Protein AF-A0A7V3ZW80-F1 (afdb_monomer_lite)

Sequence (220 aa):
MVKNFPIPLNKISIVIYSFDEGKTIFAHNENKPLIPASNMKLIISAYLIENWSKSFLKGYPKNKVLTEMNSKSNNKLANNLFCFIGQSQKKSSSEVLLAFLKDKGIPTKGIRIFDGAGLSKKNKLTTLAITKLLIYLYNSPYQKEFLRSLAVAGKRGTLKKRLINYKKKIYAKTGYLKNVRAFSGYYFKNDKKYCFSIIINYPVRKEHYWRFLNQLFSYL

Organism: NCBI:txid2052148

pLDDT: mean 95.66, std 7.53, range [43.47, 98.94]

Secondary structure (DSSP, 8-state):
--TT----GGGEEEEEEETTTTEEEEEESTT--B--GGGGHHHHHHHHHHTGGGSTTTTS-HHHHHHHHHTS--HHHHHHHHHHHHHHHTS-HHHHHHHHHHHTT---TT-B---SSS--TT-BB-HHHHHHHHHHHHHSTTHHHHHHHSEETTTBGGGTTS-GGGTTTEEEEEEEETTEEEEEEEEEETTEEEEEEEEE-S---HHHHHHHHHHHHHT-

Foldseek 3Di:
DDDPPPADLLQKWKWKAWPVVRGTPDTGQQVPWAQAFQLLLLLLLLVCLVCVCVAPNNPPPSLVLLLCCAQQLDQVSQQVSLCRCCVVVVHHSQVSSLVVLVVLVQDCVNADCDGRSSADRRGIDGFSSSQSSQVSCCPDPNNVSNLSSFHFACCTGPRVPAPVVQGRFWGWGWGDDAQKTKIWGWGHDPPIIMTMIMIGNGDDDPVSVRVVVNVVVVVD

Structure (mmCIF, N/CA/C/O backbone):
data_AF-A0A7V3ZW80-F1
#
_entry.id   AF-A0A7V3ZW80-F1
#
loop_
_atom_site.group_PDB
_atom_site.id
_atom_site.type_symbol
_atom_site.label_atom_id
_atom_site.label_alt_id
_atom_site.label_comp_id
_atom_site.label_asym_id
_atom_site.label_entity_id
_atom_site.label_seq_id
_atom_site.pdbx_PDB_ins_code
_atom_site.Cartn_x
_atom_site.Cartn_y
_atom_site.Cartn_z
_atom_site.occupancy
_atom_site.B_iso_or_equiv
_atom_site.auth_seq_id
_atom_site.auth_comp_id
_atom_site.auth_asym_id
_atom_site.auth_atom_id
_atom_site.pdbx_PDB_model_num
ATOM 1 N N . MET A 1 1 ? 10.328 -11.649 -18.256 1.00 49.97 1 MET A N 1
ATOM 2 C CA . MET A 1 1 ? 10.916 -11.621 -16.893 1.00 49.97 1 MET A CA 1
ATOM 3 C C . MET A 1 1 ? 12.277 -10.939 -16.969 1.00 49.97 1 MET A C 1
ATOM 5 O O . MET A 1 1 ? 12.978 -11.164 -17.946 1.00 49.97 1 MET A O 1
ATOM 9 N N . VAL A 1 2 ? 12.625 -10.062 -16.022 1.00 45.81 2 VAL A N 1
ATOM 10 C CA . VAL A 1 2 ? 13.885 -9.290 -16.052 1.00 45.81 2 VAL A CA 1
ATOM 11 C C . VAL A 1 2 ? 15.082 -10.244 -16.109 1.00 45.81 2 VAL A C 1
ATOM 13 O O . VAL A 1 2 ? 15.394 -10.887 -15.107 1.00 45.81 2 VAL A O 1
ATOM 16 N N . LYS A 1 3 ? 15.745 -10.352 -17.271 1.00 43.47 3 LYS A N 1
ATOM 17 C CA . LYS A 1 3 ? 17.033 -11.050 -17.386 1.00 43.47 3 LYS A CA 1
ATOM 18 C C . LYS A 1 3 ? 17.995 -10.398 -16.380 1.00 43.47 3 LYS A C 1
ATOM 20 O O . LYS A 1 3 ? 18.141 -9.177 -16.379 1.00 43.47 3 LYS A O 1
ATOM 25 N N . ASN A 1 4 ? 18.600 -11.200 -15.504 1.00 54.62 4 ASN A N 1
ATOM 26 C CA . ASN A 1 4 ? 19.585 -10.781 -14.496 1.00 54.62 4 ASN A CA 1
ATOM 27 C C . ASN A 1 4 ? 19.061 -9.897 -13.349 1.00 54.62 4 ASN A C 1
ATOM 29 O O . ASN A 1 4 ? 19.766 -8.988 -12.913 1.00 54.62 4 ASN A O 1
ATOM 33 N N . PHE A 1 5 ? 17.860 -10.144 -12.811 1.00 66.56 5 PHE A N 1
ATOM 34 C CA . PHE A 1 5 ? 17.498 -9.590 -11.498 1.00 66.56 5 PHE A CA 1
ATOM 35 C C . PHE A 1 5 ? 17.936 -10.566 -10.392 1.00 66.56 5 PHE A C 1
ATOM 37 O O . PHE A 1 5 ? 17.260 -11.574 -10.193 1.00 66.56 5 PHE A O 1
ATOM 44 N N . PRO A 1 6 ? 19.059 -10.322 -9.681 1.00 72.62 6 PRO A N 1
ATOM 45 C CA . PRO A 1 6 ? 19.686 -11.301 -8.792 1.00 72.62 6 PRO A CA 1
ATOM 46 C C . PRO A 1 6 ? 18.983 -11.313 -7.430 1.00 72.62 6 PRO A C 1
ATOM 48 O O . PRO A 1 6 ? 19.572 -11.006 -6.396 1.00 72.62 6 PRO A O 1
ATOM 51 N N . ILE A 1 7 ? 17.680 -11.578 -7.432 1.00 81.75 7 ILE A N 1
ATOM 52 C CA . ILE A 1 7 ? 16.887 -11.710 -6.216 1.00 81.75 7 ILE A CA 1
ATOM 53 C C . ILE A 1 7 ? 16.413 -13.150 -6.131 1.00 81.75 7 ILE A C 1
ATOM 55 O O . ILE A 1 7 ? 15.707 -13.597 -7.036 1.00 81.75 7 ILE A O 1
ATOM 59 N N . PRO A 1 8 ? 16.734 -13.867 -5.041 1.00 88.00 8 PRO A N 1
ATOM 60 C CA . PRO A 1 8 ? 16.186 -15.194 -4.828 1.00 88.00 8 PRO A CA 1
ATOM 61 C C . PRO A 1 8 ? 14.659 -15.147 -4.898 1.00 88.00 8 PRO A C 1
ATOM 63 O O . PRO A 1 8 ? 14.029 -14.316 -4.235 1.00 88.00 8 PRO A O 1
ATOM 66 N N . LEU A 1 9 ? 14.053 -16.044 -5.680 1.00 86.62 9 LEU A N 1
ATOM 67 C CA . LEU A 1 9 ? 12.607 -16.038 -5.931 1.00 86.62 9 LEU A CA 1
ATOM 68 C C . LEU A 1 9 ? 11.789 -16.082 -4.637 1.00 86.62 9 LEU A C 1
ATOM 70 O O . LEU A 1 9 ? 10.721 -15.484 -4.561 1.00 86.62 9 LEU A O 1
ATOM 74 N N . ASN A 1 10 ? 12.308 -16.718 -3.587 1.00 89.94 10 ASN A N 1
ATOM 75 C CA . ASN A 1 10 ? 11.666 -16.796 -2.279 1.00 89.94 10 ASN A CA 1
ATOM 76 C C . ASN A 1 10 ? 11.748 -15.489 -1.455 1.00 89.94 10 ASN A C 1
ATOM 78 O O . ASN A 1 10 ? 11.140 -15.417 -0.386 1.00 89.94 10 ASN A O 1
ATOM 82 N N . LYS A 1 11 ? 12.487 -14.466 -1.890 1.00 95.38 11 LYS A N 1
ATOM 83 C CA . LYS A 1 11 ? 12.587 -13.158 -1.214 1.00 95.38 11 LYS A CA 1
ATOM 84 C C . LYS A 1 11 ? 11.731 -12.078 -1.864 1.00 95.38 11 LYS A C 1
ATOM 86 O O . LYS A 1 11 ? 11.697 -10.963 -1.346 1.00 95.38 11 LYS A O 1
ATOM 91 N N . ILE A 1 12 ? 11.049 -12.396 -2.959 1.00 95.75 12 ILE A N 1
ATOM 92 C CA . ILE A 1 12 ? 10.171 -11.487 -3.686 1.00 95.75 12 ILE A CA 1
ATOM 93 C C . ILE A 1 12 ? 8.737 -12.015 -3.673 1.00 95.75 12 ILE A C 1
ATOM 95 O O . ILE A 1 12 ? 8.499 -13.219 -3.764 1.00 95.75 12 ILE A O 1
ATOM 99 N N . SER A 1 13 ? 7.792 -11.096 -3.529 1.00 98.06 13 SER A N 1
ATOM 100 C CA . SER A 1 13 ? 6.360 -11.330 -3.656 1.00 98.06 13 SER A CA 1
ATOM 101 C C . SER A 1 13 ? 5.769 -10.245 -4.546 1.00 98.06 13 SER A C 1
ATOM 103 O O . SER A 1 13 ? 6.127 -9.070 -4.404 1.00 98.06 13 SER A O 1
ATOM 105 N N . ILE A 1 14 ? 4.920 -10.639 -5.492 1.00 98.25 14 ILE A N 1
ATOM 106 C CA . ILE A 1 14 ? 4.324 -9.758 -6.498 1.00 98.25 14 ILE A CA 1
ATOM 107 C C . ILE A 1 14 ? 2.884 -10.194 -6.732 1.00 98.25 14 ILE A C 1
ATOM 109 O O . ILE A 1 14 ? 2.621 -11.377 -6.923 1.00 98.25 14 ILE A O 1
ATOM 113 N N . VAL A 1 15 ? 1.977 -9.229 -6.799 1.00 98.81 15 VAL A N 1
ATOM 114 C CA . VAL A 1 15 ? 0.630 -9.410 -7.342 1.00 98.81 15 VAL A CA 1
ATOM 115 C C . VAL A 1 15 ? 0.323 -8.253 -8.279 1.00 98.81 15 VAL A C 1
ATOM 117 O O . VAL A 1 15 ? 0.612 -7.101 -7.946 1.00 98.81 15 VAL A O 1
ATOM 120 N N . ILE A 1 16 ? -0.282 -8.559 -9.425 1.00 98.75 16 ILE A N 1
ATOM 121 C CA . ILE A 1 16 ? -0.833 -7.589 -10.372 1.00 98.75 16 ILE A CA 1
ATOM 122 C C . ILE A 1 16 ? -2.255 -8.023 -10.717 1.00 98.75 16 ILE A C 1
ATOM 124 O O . ILE A 1 16 ? -2.486 -9.148 -11.162 1.00 98.75 16 ILE A O 1
ATOM 128 N N . TYR A 1 17 ? -3.201 -7.117 -10.512 1.00 98.81 17 TYR A N 1
ATOM 129 C CA . TYR A 1 17 ? -4.613 -7.303 -10.807 1.00 98.81 17 TYR A CA 1
ATOM 130 C C . TYR A 1 17 ? -5.040 -6.329 -11.902 1.00 98.81 17 TYR A C 1
ATOM 132 O O . TYR A 1 17 ? -4.697 -5.146 -11.842 1.00 98.81 17 TYR A O 1
ATOM 140 N N . SER A 1 18 ? -5.775 -6.838 -12.889 1.00 98.56 18 SER A N 1
ATOM 141 C CA . SER A 1 18 ? -6.391 -6.056 -13.960 1.00 98.56 18 SER A CA 1
ATOM 142 C C . SER A 1 18 ? -7.844 -5.790 -13.588 1.00 98.56 18 SER A C 1
ATOM 144 O O . SER A 1 18 ? -8.612 -6.735 -13.401 1.00 98.56 18 SER A O 1
ATOM 146 N N . PHE A 1 19 ? -8.222 -4.516 -13.456 1.00 98.19 19 PH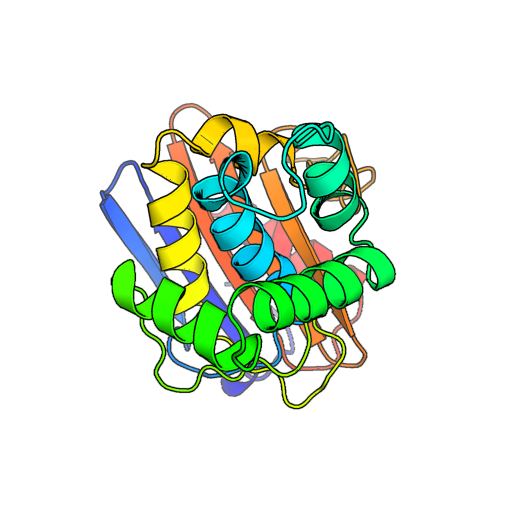E A N 1
ATOM 147 C CA . PHE A 1 19 ? -9.624 -4.158 -13.225 1.00 98.19 19 PHE A CA 1
ATOM 148 C C . PHE A 1 19 ? -10.476 -4.430 -14.461 1.00 98.19 19 PHE A C 1
ATOM 150 O O . PHE A 1 19 ? -11.641 -4.775 -14.314 1.00 98.19 19 PHE A O 1
ATOM 157 N N . ASP A 1 20 ? -9.894 -4.316 -15.654 1.00 97.12 20 ASP A N 1
ATOM 158 C CA . ASP A 1 20 ? -10.600 -4.544 -16.914 1.00 97.12 20 ASP A CA 1
ATOM 159 C C . ASP A 1 20 ? -10.924 -6.032 -17.121 1.00 97.12 20 ASP A C 1
ATOM 161 O O . ASP A 1 20 ? -12.001 -6.370 -17.595 1.00 97.12 20 ASP A O 1
ATOM 165 N N . GLU A 1 21 ? -10.026 -6.934 -16.710 1.00 97.06 21 GLU A N 1
ATOM 166 C CA . GLU A 1 21 ? -10.263 -8.387 -16.781 1.00 97.06 21 GLU A CA 1
ATOM 167 C C . GLU A 1 21 ? -10.928 -8.959 -15.519 1.00 97.06 21 GLU A C 1
ATOM 169 O O . GLU A 1 21 ? -11.216 -10.153 -15.453 1.00 97.06 21 GLU A O 1
ATOM 174 N N . GLY A 1 22 ? -11.097 -8.149 -14.470 1.00 97.88 22 GLY A N 1
ATOM 175 C CA . GLY A 1 22 ? -11.665 -8.584 -13.196 1.00 97.88 22 GLY A CA 1
ATOM 176 C C . GLY A 1 22 ? -10.831 -9.623 -12.429 1.00 97.88 22 GLY A C 1
ATOM 177 O O . GLY A 1 22 ? -11.311 -10.164 -11.429 1.00 97.88 22 GLY A O 1
ATOM 178 N N . LYS A 1 23 ? -9.581 -9.897 -12.835 1.00 98.12 23 LYS A N 1
ATOM 179 C CA . LYS A 1 23 ? -8.752 -10.988 -12.291 1.00 98.12 23 LYS A CA 1
ATOM 180 C C . LYS A 1 23 ? -7.293 -10.606 -12.040 1.00 98.12 23 LYS A C 1
ATOM 182 O O . LYS A 1 23 ? -6.749 -9.639 -12.577 1.00 98.12 23 LYS A O 1
ATOM 187 N N . THR A 1 24 ? -6.637 -11.417 -11.213 1.00 98.50 24 THR A N 1
ATOM 188 C CA . THR A 1 24 ? -5.181 -11.383 -11.036 1.00 98.50 24 THR A CA 1
ATOM 189 C C . THR A 1 24 ? -4.516 -11.929 -12.296 1.00 98.50 24 THR A C 1
ATOM 191 O O . THR A 1 24 ? -4.726 -13.086 -12.643 1.00 98.50 24 THR A O 1
ATOM 194 N N . ILE A 1 25 ? -3.707 -11.106 -12.960 1.00 98.00 25 ILE A N 1
ATOM 195 C CA . ILE A 1 25 ? -3.004 -11.466 -14.204 1.00 98.00 25 ILE A CA 1
ATOM 196 C C . ILE A 1 25 ? -1.567 -11.931 -13.950 1.00 98.00 25 ILE A C 1
ATOM 198 O O . ILE A 1 25 ? -0.940 -12.539 -14.810 1.00 98.00 25 ILE A O 1
ATOM 202 N N . PHE A 1 26 ? -1.035 -11.651 -12.758 1.00 98.00 26 PHE A N 1
ATOM 203 C CA . PHE A 1 26 ? 0.255 -12.163 -12.317 1.00 98.00 26 PHE A CA 1
ATOM 204 C C . PHE A 1 26 ? 0.292 -12.275 -10.794 1.00 98.00 26 PHE A C 1
ATOM 206 O O . PHE A 1 26 ? -0.058 -11.324 -10.088 1.00 98.00 26 PHE A O 1
ATOM 213 N N . ALA A 1 27 ? 0.763 -13.410 -10.288 1.00 97.88 27 ALA A N 1
ATOM 214 C CA . ALA A 1 27 ? 1.004 -13.635 -8.871 1.00 97.88 27 ALA A CA 1
ATOM 215 C C . ALA A 1 27 ? 2.280 -14.454 -8.679 1.00 97.88 27 ALA A C 1
ATOM 217 O O . ALA A 1 27 ? 2.562 -15.383 -9.431 1.00 97.88 27 ALA A O 1
ATOM 218 N N . HIS A 1 28 ? 3.055 -14.091 -7.664 1.00 97.44 28 HIS A N 1
ATOM 219 C CA . HIS A 1 28 ? 4.223 -14.838 -7.223 1.00 97.44 28 HIS A CA 1
ATOM 220 C C . HIS A 1 28 ? 4.380 -14.662 -5.718 1.00 97.44 28 HIS A C 1
ATOM 222 O O . HIS A 1 28 ? 4.545 -13.531 -5.248 1.00 97.44 28 HIS A O 1
ATOM 228 N N . ASN A 1 29 ? 4.370 -15.762 -4.959 1.00 98.06 29 ASN A N 1
ATOM 229 C CA . ASN A 1 29 ? 4.453 -15.754 -3.494 1.00 98.06 29 ASN A CA 1
ATOM 230 C C . ASN A 1 29 ? 3.431 -14.808 -2.836 1.00 98.06 29 ASN A C 1
ATOM 232 O O . ASN A 1 29 ? 3.750 -14.127 -1.857 1.00 98.06 29 ASN A O 1
ATOM 236 N N . GLU A 1 30 ? 2.219 -14.702 -3.371 1.00 98.31 30 GLU A N 1
ATOM 237 C CA . GLU A 1 30 ? 1.226 -13.700 -2.974 1.00 98.31 30 GLU A CA 1
ATOM 238 C C . GLU A 1 30 ? 0.775 -13.834 -1.519 1.00 98.31 30 GLU A C 1
ATOM 240 O O . GLU A 1 30 ? 0.494 -12.833 -0.862 1.00 98.31 30 GLU A O 1
ATOM 245 N N . ASN A 1 31 ? 0.796 -15.061 -0.995 1.00 98.25 31 ASN A N 1
ATOM 246 C CA . ASN A 1 31 ? 0.473 -15.400 0.390 1.00 98.25 31 ASN A CA 1
ATOM 247 C C . ASN A 1 31 ? 1.670 -15.304 1.350 1.00 98.25 31 ASN A C 1
ATOM 249 O O . ASN A 1 31 ? 1.515 -15.503 2.555 1.00 98.25 31 ASN A O 1
ATOM 253 N N . LYS A 1 32 ? 2.877 -15.010 0.851 1.00 98.25 32 LYS A N 1
ATOM 254 C CA . LYS A 1 32 ? 4.093 -15.018 1.668 1.00 98.25 32 LYS A CA 1
ATOM 255 C C . LYS A 1 32 ? 4.168 -13.783 2.571 1.00 98.25 32 LYS A C 1
ATOM 257 O O . LYS A 1 32 ? 4.245 -12.666 2.055 1.00 98.25 32 LYS A O 1
ATOM 262 N N . PRO A 1 33 ? 4.2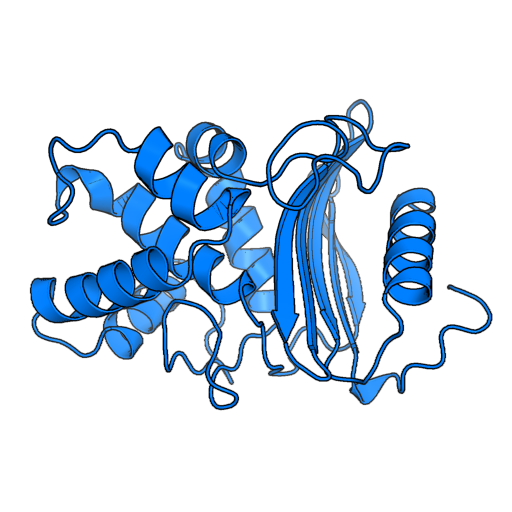50 -13.944 3.905 1.00 98.38 33 PRO A N 1
ATOM 263 C CA . PRO A 1 33 ? 4.387 -12.803 4.799 1.00 98.38 33 PRO A CA 1
ATOM 264 C C . PRO A 1 33 ? 5.799 -12.211 4.737 1.00 98.38 33 PRO A C 1
ATOM 266 O O . PRO A 1 33 ? 6.783 -12.849 5.121 1.00 98.38 33 PRO A O 1
ATOM 269 N N . LEU A 1 34 ? 5.909 -10.963 4.287 1.00 98.50 34 LEU A N 1
ATOM 270 C CA . LEU A 1 34 ? 7.171 -10.234 4.137 1.00 98.50 34 LEU A CA 1
ATOM 271 C C . LEU A 1 34 ? 7.135 -8.902 4.896 1.00 98.50 34 LEU A C 1
ATOM 273 O O . LEU A 1 34 ? 6.077 -8.439 5.317 1.00 98.50 34 LEU A O 1
ATOM 277 N N . ILE A 1 35 ? 8.303 -8.286 5.112 1.00 98.69 35 ILE A N 1
ATOM 278 C CA . ILE A 1 35 ? 8.374 -6.990 5.811 1.00 98.69 35 ILE A CA 1
ATOM 279 C C . ILE A 1 35 ? 7.932 -5.911 4.811 1.00 98.69 35 ILE A C 1
ATOM 281 O O . ILE A 1 35 ? 8.606 -5.721 3.805 1.00 98.69 35 ILE A O 1
ATOM 285 N N . PRO A 1 36 ? 6.839 -5.173 5.059 1.00 98.38 36 PRO A N 1
ATOM 286 C CA . PRO A 1 36 ? 6.241 -4.295 4.047 1.00 98.38 36 PRO A CA 1
ATOM 287 C C . PRO A 1 36 ? 6.912 -2.920 3.934 1.00 98.38 36 PRO A C 1
ATOM 289 O O . PRO A 1 36 ? 6.578 -2.128 3.046 1.00 98.38 36 PRO A O 1
ATOM 292 N N . ALA A 1 37 ? 7.796 -2.574 4.877 1.00 98.50 37 ALA A N 1
ATOM 293 C CA . ALA A 1 37 ? 8.238 -1.200 5.090 1.00 98.50 37 ALA A CA 1
ATOM 294 C C . ALA A 1 37 ? 7.023 -0.238 5.127 1.00 98.50 37 ALA A C 1
ATOM 296 O O . ALA A 1 37 ? 5.934 -0.590 5.584 1.00 98.50 37 ALA A O 1
ATOM 297 N N . SER A 1 38 ? 7.152 0.970 4.572 1.00 98.69 38 SER A N 1
ATOM 298 C CA . SER A 1 38 ? 6.071 1.966 4.554 1.00 98.69 38 SER A CA 1
ATOM 299 C C . SER A 1 38 ? 4.811 1.607 3.751 1.00 98.69 38 SER A C 1
ATOM 301 O O . SER A 1 38 ? 3.917 2.448 3.685 1.00 98.69 38 SER A O 1
ATOM 303 N N . ASN A 1 39 ? 4.691 0.406 3.169 1.00 98.75 39 ASN A N 1
ATOM 304 C CA . ASN A 1 39 ? 3.397 -0.068 2.654 1.00 98.75 39 ASN A CA 1
ATOM 305 C C . ASN A 1 39 ? 2.404 -0.367 3.792 1.00 98.75 39 ASN A C 1
ATOM 307 O O . ASN A 1 39 ? 1.205 -0.383 3.545 1.00 98.75 39 ASN A O 1
ATOM 311 N N . MET A 1 40 ? 2.872 -0.461 5.044 1.00 98.44 40 MET A N 1
ATOM 312 C CA . MET A 1 40 ? 2.008 -0.511 6.231 1.00 98.44 40 MET A CA 1
ATOM 313 C C . MET A 1 40 ? 1.024 0.670 6.319 1.00 98.44 40 MET A C 1
ATOM 315 O O . MET A 1 40 ? -0.135 0.502 6.689 1.00 98.44 40 MET A O 1
ATOM 319 N N . LYS A 1 41 ? 1.450 1.862 5.876 1.00 98.75 41 LYS A N 1
ATOM 320 C CA . LYS A 1 41 ? 0.629 3.085 5.885 1.00 98.75 41 LYS A CA 1
ATOM 321 C C . LYS A 1 41 ? -0.638 2.975 5.024 1.00 98.75 41 LYS A C 1
ATOM 323 O O . LYS A 1 41 ? -1.570 3.750 5.227 1.00 98.75 41 LYS A O 1
ATOM 328 N N . LEU A 1 42 ? -0.694 2.020 4.088 1.00 98.81 42 LEU A N 1
ATOM 329 C CA . LEU A 1 42 ? -1.886 1.769 3.275 1.00 98.81 42 LEU A CA 1
ATOM 330 C C . LEU A 1 42 ? -3.062 1.284 4.133 1.00 98.81 42 LEU A C 1
ATOM 332 O O . LEU A 1 42 ? -4.172 1.771 3.949 1.00 98.81 42 LEU A O 1
ATOM 336 N N . ILE A 1 43 ? -2.804 0.409 5.112 1.00 98.69 43 ILE A N 1
ATOM 337 C CA . ILE A 1 43 ? -3.830 -0.120 6.026 1.00 98.69 43 ILE A CA 1
ATOM 338 C C . ILE A 1 43 ? -4.361 0.994 6.932 1.00 98.69 43 ILE A C 1
ATOM 340 O O . ILE A 1 43 ? -5.569 1.167 7.052 1.00 98.69 43 ILE A O 1
ATOM 344 N N . ILE A 1 44 ? -3.459 1.805 7.496 1.00 98.19 44 ILE A N 1
ATOM 345 C CA . ILE A 1 44 ? -3.831 2.965 8.325 1.00 98.19 44 ILE A CA 1
ATOM 346 C C . ILE A 1 44 ? -4.695 3.934 7.522 1.00 98.19 44 ILE A C 1
ATOM 348 O O . ILE A 1 44 ? -5.721 4.397 8.004 1.00 98.19 44 ILE A O 1
ATOM 352 N N . SER A 1 45 ? -4.284 4.235 6.288 1.00 97.75 45 SER A N 1
ATOM 353 C CA . SER A 1 45 ? -5.026 5.144 5.415 1.00 97.75 45 SER A CA 1
ATOM 354 C C . SER A 1 45 ? -6.429 4.630 5.153 1.00 97.75 45 SER A C 1
ATOM 356 O O . SER A 1 45 ? -7.374 5.391 5.293 1.00 97.75 45 SER A O 1
ATOM 358 N N . ALA A 1 46 ? -6.566 3.351 4.806 1.00 98.31 46 ALA A N 1
ATOM 359 C CA . ALA A 1 46 ? -7.862 2.751 4.530 1.00 98.31 46 ALA A CA 1
ATOM 360 C C . ALA A 1 46 ? -8.804 2.858 5.732 1.00 98.31 46 ALA A C 1
ATOM 362 O O . ALA A 1 46 ? -9.907 3.382 5.599 1.00 98.31 46 ALA A O 1
ATOM 363 N N . TYR A 1 47 ? -8.320 2.455 6.911 1.00 98.31 47 TYR A N 1
ATOM 364 C CA . TYR A 1 47 ? -9.086 2.541 8.149 1.00 98.31 47 TYR A CA 1
ATOM 365 C C . TYR A 1 47 ? -9.522 3.980 8.452 1.00 98.31 47 TYR A C 1
ATOM 367 O O . TYR A 1 47 ? -10.693 4.232 8.734 1.00 98.31 47 TYR A O 1
ATOM 375 N N . LEU A 1 48 ? -8.589 4.938 8.377 1.00 97.50 48 LEU A N 1
ATOM 376 C CA . LEU A 1 48 ? -8.868 6.336 8.703 1.00 97.50 48 LEU A CA 1
ATOM 377 C C . LEU A 1 48 ? -9.823 6.989 7.712 1.00 97.50 48 LEU A C 1
ATOM 379 O O . LEU A 1 48 ? -10.669 7.764 8.138 1.00 97.50 48 LEU A O 1
ATOM 383 N N . ILE A 1 49 ? -9.687 6.723 6.412 1.00 96.31 49 ILE A N 1
ATOM 384 C CA . ILE A 1 49 ? -10.541 7.342 5.393 1.00 96.31 49 ILE A CA 1
ATOM 385 C C . ILE A 1 49 ? -12.009 6.975 5.626 1.00 96.31 49 ILE A C 1
ATOM 387 O O . ILE A 1 49 ? -12.869 7.860 5.615 1.00 96.31 49 ILE A O 1
ATOM 391 N N . GLU A 1 50 ? -12.266 5.694 5.885 1.00 95.75 50 GLU A N 1
ATOM 392 C CA . GLU A 1 50 ? -13.605 5.159 6.119 1.00 95.75 50 GLU A CA 1
ATOM 393 C C . GLU A 1 50 ? -14.201 5.637 7.445 1.00 95.75 50 GLU A C 1
ATOM 395 O O . GLU A 1 50 ? -15.375 5.993 7.520 1.00 95.75 50 GLU A O 1
ATOM 400 N N . ASN A 1 51 ? -13.370 5.740 8.482 1.00 95.44 51 ASN A N 1
ATOM 401 C CA . ASN A 1 51 ? -13.806 6.134 9.820 1.00 95.44 51 ASN A CA 1
ATOM 402 C C . ASN A 1 51 ? -13.606 7.625 10.109 1.00 95.44 51 ASN A C 1
ATOM 404 O O . ASN A 1 51 ? -13.747 8.049 11.253 1.00 95.44 51 ASN A O 1
ATOM 408 N N . TRP A 1 52 ? -13.279 8.443 9.104 1.00 94.88 52 TRP A N 1
ATOM 409 C CA . TRP A 1 52 ? -12.754 9.790 9.339 1.00 94.88 52 TRP A CA 1
ATOM 410 C C . TRP A 1 52 ? -13.681 10.669 10.177 1.00 94.88 52 TRP A C 1
ATOM 412 O O . TRP A 1 52 ? -13.235 11.302 11.131 1.00 94.88 52 TRP A O 1
ATOM 422 N N . SER A 1 53 ? -14.974 10.685 9.845 1.00 90.00 53 SER A N 1
ATOM 423 C CA . SER A 1 53 ? -15.991 11.499 10.527 1.00 90.00 53 SER A CA 1
ATOM 424 C C . SER A 1 53 ? -16.253 11.062 11.970 1.00 90.00 53 SER A C 1
ATOM 426 O O . SER A 1 53 ? -16.713 11.875 12.768 1.00 90.00 53 SER A O 1
ATOM 428 N N . LYS A 1 54 ? -15.940 9.804 12.297 1.00 87.25 54 LYS A N 1
ATOM 429 C CA . LYS A 1 54 ? -16.057 9.200 13.632 1.00 87.25 54 LYS A CA 1
ATOM 430 C C . LYS A 1 54 ? -14.715 9.149 14.375 1.00 87.25 54 LYS A C 1
ATOM 432 O O . LYS A 1 54 ? -14.664 8.727 15.524 1.00 87.25 54 LYS A O 1
ATOM 437 N N . SER A 1 55 ? -13.625 9.540 13.719 1.00 85.19 55 SER A N 1
ATOM 438 C CA . SER A 1 55 ? -12.276 9.472 14.275 1.00 85.19 55 SER A CA 1
ATOM 439 C C . SER A 1 55 ? -11.914 10.726 15.071 1.00 85.19 55 SER A C 1
ATOM 441 O O . SER A 1 55 ? -12.509 11.791 14.905 1.00 85.19 55 SER A O 1
ATOM 443 N N . PHE A 1 56 ? -10.829 10.627 15.840 1.00 89.12 56 PHE A N 1
ATOM 444 C CA . PHE A 1 56 ? -10.148 11.758 16.481 1.00 89.12 56 PHE A CA 1
ATOM 445 C C . PHE A 1 56 ? -9.645 12.832 15.487 1.00 89.12 56 PHE A C 1
ATOM 447 O O . PHE A 1 56 ? -9.168 13.880 15.907 1.00 89.12 56 PHE A O 1
ATOM 454 N N . LEU A 1 57 ? -9.737 12.590 14.171 1.00 91.44 57 LEU A N 1
ATOM 455 C CA . LEU A 1 57 ? -9.376 13.537 13.109 1.00 91.44 57 LEU A CA 1
ATOM 456 C C . LEU A 1 57 ? -10.580 14.309 12.550 1.00 91.44 57 LEU A C 1
ATOM 458 O O . LEU A 1 57 ? -10.439 15.024 11.550 1.00 91.44 57 LEU A O 1
ATOM 462 N N . LYS A 1 58 ? -11.769 14.183 13.152 1.00 90.69 58 LYS A N 1
ATOM 463 C CA . LYS A 1 58 ? -12.935 14.988 12.770 1.00 90.69 58 LYS A CA 1
ATOM 464 C C . LYS A 1 58 ? -12.562 16.480 12.793 1.00 90.69 58 LYS A C 1
ATOM 466 O O . LYS A 1 58 ? -11.964 16.961 13.745 1.00 90.69 58 LYS A O 1
ATOM 471 N N . GLY A 1 59 ? -12.872 17.194 11.709 1.00 91.38 59 GLY A N 1
ATOM 472 C CA . GLY A 1 59 ? -12.532 18.614 11.535 1.00 91.38 59 GLY A CA 1
ATOM 473 C C . GLY A 1 59 ? -11.140 18.899 10.947 1.00 91.38 59 GLY A C 1
ATOM 474 O O . GLY A 1 59 ? -10.917 19.991 10.432 1.00 91.38 59 GLY A O 1
ATOM 475 N N . TYR A 1 60 ? -10.218 17.930 10.919 1.00 93.69 60 TYR A N 1
ATOM 476 C CA . TYR A 1 60 ? -8.910 18.121 10.283 1.00 93.69 60 TYR A CA 1
ATOM 477 C C . TYR A 1 60 ? -8.991 18.017 8.750 1.00 93.69 60 TYR A C 1
ATOM 479 O O . TYR A 1 60 ? -9.793 17.240 8.216 1.00 93.69 60 TYR A O 1
ATOM 487 N N . PRO A 1 61 ? -8.109 18.720 8.006 1.00 94.81 61 PRO A N 1
ATOM 488 C CA . PRO A 1 61 ? -8.065 18.667 6.548 1.00 94.81 61 PRO A CA 1
ATOM 489 C C . PRO A 1 61 ? -7.582 17.294 6.065 1.00 94.81 61 PRO A C 1
ATOM 491 O O . PRO A 1 61 ? -6.386 17.056 5.865 1.00 94.81 61 PRO A O 1
ATOM 494 N N . LYS A 1 62 ? -8.538 16.394 5.838 1.00 94.56 62 LYS A N 1
ATOM 495 C CA . LYS A 1 62 ? -8.325 14.979 5.520 1.00 94.56 62 LYS A CA 1
ATOM 496 C C . LYS A 1 62 ? -7.258 14.723 4.460 1.00 94.56 62 LYS A C 1
ATOM 498 O O . LYS A 1 62 ? -6.269 14.029 4.702 1.00 94.56 62 LYS A O 1
ATOM 503 N N . ASN A 1 63 ? -7.398 15.375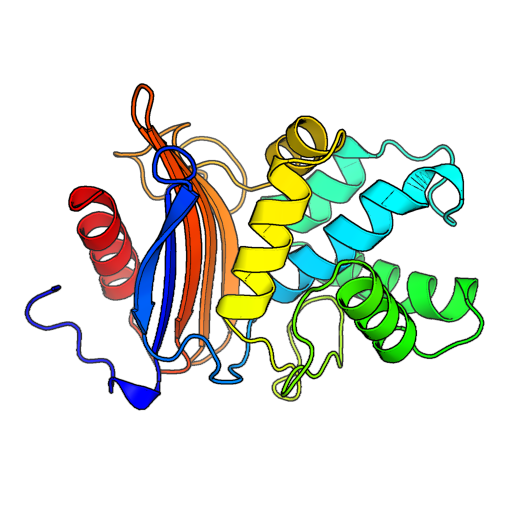 3.308 1.00 94.12 63 ASN A N 1
ATOM 504 C CA . ASN A 1 63 ? -6.457 15.234 2.199 1.00 94.12 63 ASN A CA 1
ATOM 505 C C . ASN A 1 63 ? -5.024 15.649 2.572 1.00 94.12 63 ASN A C 1
ATOM 507 O O . ASN A 1 63 ? -4.075 15.036 2.081 1.00 94.12 63 ASN A O 1
ATOM 511 N N . LYS A 1 64 ? -4.842 16.659 3.436 1.00 96.31 64 LYS A N 1
ATOM 512 C CA . LYS A 1 64 ? -3.518 17.134 3.870 1.00 96.31 64 LYS A CA 1
ATOM 513 C C . LYS A 1 64 ? -2.833 16.086 4.743 1.00 96.31 64 LYS A C 1
ATOM 515 O O . LYS A 1 64 ? -1.695 15.722 4.459 1.00 96.31 64 LYS A O 1
ATOM 520 N N . VAL A 1 65 ? -3.548 15.543 5.730 1.00 97.62 65 VAL A N 1
ATOM 521 C CA . VAL A 1 65 ? -3.035 14.503 6.640 1.00 97.62 65 VAL A CA 1
ATOM 522 C C . VAL A 1 65 ? -2.662 13.235 5.870 1.00 97.62 65 VAL A C 1
ATOM 524 O O . VAL A 1 65 ? -1.542 12.735 5.992 1.00 97.62 65 VAL A O 1
ATOM 527 N N . LEU A 1 66 ? -3.563 12.738 5.020 1.00 97.56 66 LEU A N 1
ATOM 528 C CA . LEU A 1 66 ? -3.320 11.515 4.253 1.00 97.56 66 LEU A CA 1
ATOM 529 C C . LEU A 1 66 ? -2.202 11.695 3.223 1.00 97.56 66 LEU A C 1
ATOM 531 O O . LEU A 1 66 ? -1.372 10.802 3.056 1.00 97.56 66 LEU A O 1
ATOM 535 N N . THR A 1 67 ? -2.138 12.848 2.548 1.00 97.88 67 THR A N 1
ATOM 536 C CA . THR A 1 67 ? -1.052 13.142 1.597 1.00 97.88 67 THR A CA 1
ATOM 537 C C . THR A 1 67 ? 0.294 13.230 2.308 1.00 97.88 67 THR A C 1
ATOM 539 O O . THR A 1 67 ? 1.281 12.685 1.811 1.00 97.88 67 THR A O 1
ATOM 542 N N . GLU A 1 68 ? 0.356 13.867 3.476 1.00 98.19 68 GLU A N 1
ATOM 543 C CA . GLU A 1 68 ? 1.576 13.922 4.282 1.00 98.19 68 GLU A CA 1
ATOM 544 C C . GLU A 1 68 ? 2.031 12.511 4.689 1.00 98.19 68 GLU A C 1
ATOM 546 O O . GLU A 1 68 ? 3.184 12.124 4.482 1.00 98.19 68 GLU A O 1
ATOM 551 N N . MET A 1 69 ? 1.107 11.667 5.151 1.00 98.25 69 MET A N 1
ATOM 552 C CA . MET A 1 69 ? 1.433 10.288 5.510 1.00 98.25 69 MET A CA 1
ATOM 553 C C . MET A 1 69 ? 1.887 9.455 4.300 1.00 98.25 69 MET A C 1
ATOM 555 O O . MET A 1 69 ? 2.917 8.779 4.364 1.00 98.25 69 MET A O 1
ATOM 559 N N . ASN A 1 70 ? 1.160 9.492 3.183 1.00 98.38 70 ASN A N 1
ATOM 560 C CA . ASN A 1 70 ? 1.387 8.573 2.065 1.00 98.38 70 ASN A CA 1
ATOM 561 C C . ASN A 1 70 ? 2.402 9.089 1.049 1.00 98.38 70 ASN A C 1
ATOM 563 O O . ASN A 1 70 ? 3.383 8.397 0.748 1.00 98.38 70 ASN A O 1
ATOM 567 N N . SER A 1 71 ? 2.190 10.300 0.536 1.00 97.88 71 SER A N 1
ATOM 568 C CA . SER A 1 71 ? 3.007 10.902 -0.520 1.00 97.88 71 SER A CA 1
ATOM 569 C C . SER A 1 71 ? 4.390 11.311 -0.014 1.00 97.88 71 SER A C 1
ATOM 571 O O . SER A 1 71 ? 5.384 11.074 -0.708 1.00 97.88 71 SER A O 1
ATOM 573 N N . LYS A 1 72 ? 4.487 11.871 1.202 1.00 97.69 72 LYS A N 1
ATOM 574 C CA . LYS A 1 72 ? 5.780 12.189 1.844 1.00 97.69 72 LYS A CA 1
ATOM 575 C C . LYS A 1 72 ? 6.355 11.025 2.644 1.00 97.69 72 LYS A C 1
ATOM 577 O O . LYS A 1 72 ? 7.549 11.014 2.921 1.00 97.69 72 LYS A O 1
ATOM 582 N N . SER A 1 73 ? 5.549 9.999 2.924 1.00 97.62 73 SER A N 1
ATOM 583 C CA . SER A 1 73 ? 5.951 8.833 3.716 1.00 97.62 73 SER A CA 1
ATOM 584 C C . SER A 1 73 ? 6.326 9.180 5.162 1.00 97.62 73 SER A C 1
ATOM 586 O O . SER A 1 73 ? 7.242 8.569 5.714 1.00 97.62 73 SER A O 1
ATOM 588 N N . ASN A 1 74 ? 5.617 10.130 5.778 1.00 98.56 74 ASN A N 1
ATOM 589 C CA . ASN A 1 74 ? 5.910 10.624 7.122 1.00 98.56 74 ASN A CA 1
ATOM 590 C C . ASN A 1 74 ? 5.729 9.524 8.192 1.00 98.56 74 ASN A C 1
ATOM 592 O O . ASN A 1 74 ? 4.628 9.012 8.405 1.00 98.56 74 ASN A O 1
ATOM 596 N N . ASN A 1 75 ? 6.829 9.120 8.838 1.00 98.44 75 ASN A N 1
ATOM 597 C CA . ASN A 1 75 ? 6.836 8.031 9.822 1.00 98.44 75 ASN A CA 1
ATOM 598 C C . ASN A 1 75 ? 6.254 8.450 11.173 1.00 98.44 75 ASN A C 1
ATOM 600 O O . ASN A 1 75 ? 5.483 7.685 11.747 1.00 98.44 75 ASN A O 1
ATOM 604 N N . LYS A 1 76 ? 6.594 9.653 11.657 1.00 98.50 76 LYS A N 1
ATOM 605 C CA . LYS A 1 76 ? 6.097 10.172 12.938 1.00 98.50 76 LYS A CA 1
ATOM 606 C C . LYS A 1 76 ? 4.576 10.276 12.905 1.00 98.50 76 LYS A C 1
ATOM 608 O O . LYS A 1 76 ? 3.909 9.748 13.785 1.00 98.50 76 LYS A O 1
ATOM 613 N N . LEU A 1 77 ? 4.036 10.853 11.830 1.00 98.38 77 LEU A N 1
ATOM 614 C CA . LEU A 1 77 ? 2.594 10.936 11.628 1.00 98.38 77 LEU A CA 1
ATOM 615 C C . LEU A 1 77 ? 1.945 9.545 11.605 1.00 98.38 77 LEU A C 1
ATOM 617 O O . LEU A 1 77 ? 0.976 9.322 12.318 1.00 98.38 77 LEU A O 1
ATOM 621 N N . ALA A 1 78 ? 2.494 8.593 10.846 1.00 98.56 78 ALA A N 1
ATOM 622 C CA . ALA A 1 78 ? 1.928 7.245 10.772 1.00 98.56 78 ALA A CA 1
ATOM 623 C C . ALA A 1 78 ? 1.937 6.496 12.113 1.00 98.56 78 ALA A C 1
ATOM 625 O O . ALA A 1 78 ? 0.965 5.814 12.422 1.00 98.56 78 ALA A O 1
ATOM 626 N N . ASN A 1 79 ? 3.002 6.616 12.912 1.00 98.50 79 ASN A N 1
ATOM 627 C CA . ASN A 1 79 ? 3.057 5.991 14.235 1.00 98.50 79 ASN A CA 1
ATOM 628 C C . ASN A 1 79 ? 2.095 6.656 15.222 1.00 98.50 79 ASN A C 1
ATOM 630 O O . ASN A 1 79 ? 1.398 5.947 15.938 1.00 98.50 79 ASN A O 1
ATOM 634 N N . ASN A 1 80 ? 1.989 7.987 15.211 1.00 98.19 80 ASN A N 1
ATOM 635 C CA . ASN A 1 80 ? 1.025 8.690 16.057 1.00 98.19 80 ASN A CA 1
ATOM 636 C C . ASN A 1 80 ? -0.411 8.285 15.703 1.00 98.19 80 ASN A C 1
ATOM 638 O O . ASN A 1 80 ? -1.176 7.902 16.580 1.00 98.19 80 ASN A O 1
ATOM 642 N N . LEU A 1 81 ? -0.754 8.296 14.410 1.00 98.25 81 LEU A N 1
ATOM 643 C CA . LEU A 1 81 ? -2.060 7.852 13.922 1.00 98.25 81 LEU A CA 1
ATOM 644 C C . LEU A 1 81 ? -2.346 6.400 14.309 1.00 98.25 81 LEU A C 1
ATOM 646 O O . LEU A 1 81 ? -3.448 6.095 14.747 1.00 98.25 81 LEU A O 1
ATOM 650 N N . PHE A 1 82 ? -1.352 5.519 14.195 1.00 98.56 82 PHE A N 1
ATOM 651 C CA . PHE A 1 82 ? -1.467 4.139 14.651 1.00 98.56 82 PHE A CA 1
ATOM 652 C C . PHE A 1 82 ? -1.786 4.064 16.146 1.00 98.56 82 PHE A C 1
ATOM 654 O O . PHE A 1 82 ? -2.758 3.408 16.500 1.00 98.56 82 PHE A O 1
ATOM 661 N N . CYS A 1 83 ? -1.055 4.761 17.019 1.00 97.88 83 CYS A N 1
ATOM 662 C CA . CYS A 1 83 ? -1.347 4.776 18.457 1.00 97.88 83 CYS A CA 1
ATOM 663 C C . CYS A 1 83 ? -2.757 5.306 18.758 1.00 97.88 83 CYS A C 1
ATOM 665 O O . CYS A 1 83 ? -3.501 4.672 19.505 1.00 97.88 83 CYS A O 1
ATOM 667 N N . PHE A 1 84 ? -3.155 6.413 18.128 1.00 97.44 84 PHE A N 1
ATOM 668 C CA . PHE A 1 84 ? -4.479 7.003 18.333 1.00 97.44 84 PHE A CA 1
ATOM 669 C C . PHE A 1 84 ? -5.624 6.089 17.879 1.00 97.44 84 PHE A C 1
ATOM 671 O O . PHE A 1 84 ? -6.668 6.068 18.526 1.00 97.44 84 PHE A O 1
ATOM 678 N N . ILE A 1 85 ? -5.436 5.291 16.819 1.00 97.69 85 ILE A N 1
ATOM 679 C CA . ILE A 1 85 ? -6.421 4.279 16.400 1.00 97.69 85 ILE A CA 1
ATOM 680 C C . ILE A 1 85 ? -6.719 3.317 17.556 1.00 97.69 85 ILE A C 1
ATOM 682 O O . ILE A 1 85 ? -7.883 3.151 17.912 1.00 97.69 85 ILE A O 1
ATOM 686 N N . GLY A 1 86 ? -5.688 2.742 18.180 1.00 97.06 86 GLY A N 1
ATOM 687 C CA . GLY A 1 86 ? -5.856 1.824 19.310 1.00 97.06 86 GLY A CA 1
ATOM 688 C C . GLY A 1 86 ? -6.484 2.499 20.528 1.00 97.06 86 GLY A C 1
ATOM 689 O O . GLY A 1 86 ? -7.484 2.015 21.058 1.00 97.06 86 GLY A O 1
ATOM 690 N N . GLN A 1 87 ? -5.968 3.673 20.909 1.00 96.44 87 GLN A N 1
ATOM 691 C CA . GLN A 1 87 ? -6.494 4.457 22.035 1.00 96.44 87 GLN A CA 1
ATOM 692 C C . GLN A 1 87 ? -7.985 4.776 21.869 1.00 96.44 87 GLN A C 1
ATOM 694 O O . GLN A 1 87 ? -8.766 4.544 22.788 1.00 96.44 87 GLN A O 1
ATOM 699 N N . SER A 1 88 ? -8.402 5.229 20.680 1.00 94.62 88 SER A N 1
ATOM 700 C CA . SER A 1 88 ? -9.804 5.575 20.401 1.00 94.62 88 SER A CA 1
ATOM 701 C C . SER A 1 88 ? -10.764 4.388 20.506 1.00 94.62 88 SER A C 1
ATOM 703 O O . SER A 1 88 ? -11.944 4.577 20.776 1.00 94.62 88 SER A O 1
ATOM 705 N N . GLN A 1 89 ? -10.263 3.169 20.296 1.00 95.81 89 GLN A N 1
ATOM 706 C CA . GLN A 1 89 ? -11.046 1.934 20.354 1.00 95.81 89 GLN A CA 1
ATOM 707 C C . GLN A 1 89 ? -10.838 1.158 21.659 1.00 95.81 89 GLN A C 1
ATOM 709 O O . GLN A 1 89 ? -11.400 0.074 21.805 1.00 95.81 89 GLN A O 1
ATOM 714 N N . LYS A 1 90 ? -10.021 1.679 22.588 1.00 96.00 90 LYS A N 1
ATOM 715 C CA . LYS A 1 90 ? -9.620 1.001 23.833 1.00 96.00 90 LYS A CA 1
ATOM 716 C C . LYS A 1 90 ? -9.105 -0.431 23.590 1.00 96.00 90 LYS A C 1
ATOM 718 O O . LYS A 1 90 ? -9.393 -1.344 24.356 1.00 96.00 90 LYS A O 1
ATOM 723 N N . LYS A 1 91 ? -8.361 -0.629 22.496 1.00 97.25 91 LYS A N 1
ATOM 724 C CA . LYS A 1 91 ? -7.765 -1.908 22.063 1.00 97.25 91 LYS A CA 1
ATOM 725 C C . LYS A 1 91 ? -6.353 -1.669 21.543 1.00 97.25 91 LYS A C 1
ATOM 727 O O . LYS A 1 91 ? -5.967 -0.525 21.290 1.00 97.25 91 LYS A O 1
ATOM 732 N N . SER A 1 92 ? -5.572 -2.723 21.316 1.00 98.06 92 SER A N 1
ATOM 733 C CA . SER A 1 92 ? -4.323 -2.530 20.581 1.00 98.06 92 SER A CA 1
ATOM 734 C C . SER A 1 92 ? -4.630 -2.097 19.144 1.00 98.06 92 SER A C 1
ATOM 736 O O . SER A 1 92 ? -5.559 -2.585 18.497 1.00 98.06 92 SER A O 1
ATOM 738 N N . SER A 1 93 ? -3.822 -1.195 18.594 1.00 98.31 93 SER A N 1
ATOM 739 C CA . SER A 1 93 ? -3.998 -0.736 17.212 1.00 98.31 93 SER A CA 1
ATOM 740 C C . SER A 1 93 ? -3.888 -1.879 16.196 1.00 98.31 93 SER A C 1
ATOM 742 O O . SER A 1 93 ? -4.509 -1.829 15.138 1.00 98.31 93 SER A O 1
ATOM 744 N N . SER A 1 94 ? -3.119 -2.924 16.522 1.00 98.44 94 SER A N 1
ATOM 745 C CA . SER A 1 94 ? -3.019 -4.142 15.713 1.00 98.44 94 SER A CA 1
ATOM 746 C C . SER A 1 94 ? -4.358 -4.872 15.629 1.00 98.44 94 SER A C 1
ATOM 748 O O . SER A 1 94 ? -4.808 -5.179 14.528 1.00 98.44 94 SER A O 1
ATOM 750 N N . GLU A 1 95 ? -5.027 -5.101 16.764 1.00 98.44 95 GLU A N 1
ATOM 751 C CA . GLU A 1 95 ? -6.335 -5.772 16.805 1.00 98.44 95 GLU A CA 1
ATOM 752 C C . GLU A 1 95 ? -7.390 -4.994 16.025 1.00 98.44 95 GLU A C 1
ATOM 754 O O . GLU A 1 95 ? -8.124 -5.588 15.238 1.00 98.44 95 GLU A O 1
ATOM 759 N N . VAL A 1 96 ? -7.426 -3.667 16.184 1.00 98.62 96 VAL A N 1
ATOM 760 C CA . VAL A 1 96 ? -8.364 -2.799 15.455 1.00 98.62 96 VAL A CA 1
ATOM 761 C C . VAL A 1 96 ? -8.161 -2.926 13.946 1.00 98.62 96 VAL A C 1
ATOM 763 O O . VAL A 1 96 ? -9.116 -3.144 13.202 1.00 98.62 96 VAL A O 1
ATOM 766 N N . LEU A 1 97 ? -6.914 -2.826 13.480 1.00 98.69 97 LEU A N 1
ATOM 767 C CA . LEU A 1 97 ? -6.610 -2.891 12.052 1.00 98.69 97 LEU A CA 1
ATOM 768 C C . LEU A 1 97 ? -6.803 -4.301 11.476 1.00 98.69 97 LEU A C 1
ATOM 770 O O . LEU A 1 97 ? -7.253 -4.428 10.341 1.00 98.69 97 LEU A O 1
ATOM 774 N N . LEU A 1 98 ? -6.507 -5.360 12.232 1.00 98.75 98 LEU A N 1
ATOM 775 C CA . LEU A 1 98 ? -6.767 -6.740 11.810 1.00 98.75 98 LEU A CA 1
ATOM 776 C C . LEU A 1 98 ? -8.267 -7.038 11.721 1.00 98.75 98 LEU A C 1
ATOM 778 O O . LEU A 1 98 ? -8.697 -7.670 10.756 1.00 98.75 98 LEU A O 1
ATOM 782 N N . ALA A 1 99 ? -9.058 -6.561 12.685 1.00 98.69 99 ALA A N 1
ATOM 783 C CA . ALA A 1 99 ? -10.513 -6.675 12.650 1.00 98.69 99 ALA A CA 1
ATOM 784 C C . ALA A 1 99 ? -11.095 -5.928 11.443 1.00 98.69 99 ALA A C 1
ATOM 786 O O . ALA A 1 99 ? -11.900 -6.498 10.715 1.00 98.69 99 ALA A O 1
ATOM 787 N N . PHE A 1 100 ? -10.612 -4.712 11.172 1.00 98.62 100 PHE A N 1
ATOM 788 C CA . PHE A 1 100 ? -10.981 -3.948 9.979 1.00 98.62 100 PHE A CA 1
ATOM 789 C C . PHE A 1 100 ? -10.680 -4.706 8.679 1.00 98.62 100 PHE A C 1
ATOM 791 O O . PHE A 1 100 ? -11.541 -4.811 7.814 1.00 98.62 100 PHE A O 1
ATOM 798 N N . LEU A 1 101 ? -9.479 -5.276 8.531 1.00 98.75 101 LEU A N 1
ATOM 799 C CA . LEU A 1 101 ? -9.148 -6.058 7.335 1.00 98.75 101 LEU A CA 1
ATOM 800 C C . LEU A 1 101 ? -10.076 -7.271 7.178 1.00 98.75 101 LEU A C 1
ATOM 802 O O . LEU A 1 101 ? -10.558 -7.525 6.076 1.00 98.75 101 LEU A O 1
ATOM 806 N N . LYS A 1 102 ? -10.356 -7.986 8.274 1.00 98.56 102 LYS A N 1
ATOM 807 C CA . LYS A 1 102 ? -11.258 -9.144 8.269 1.00 98.56 102 LYS A CA 1
ATOM 808 C C . LYS A 1 102 ? -12.686 -8.753 7.873 1.00 98.56 102 LYS A C 1
ATOM 810 O O . LYS A 1 102 ? -13.273 -9.442 7.046 1.00 98.56 102 LYS A O 1
ATOM 815 N N . ASP A 1 103 ? -13.202 -7.647 8.410 1.00 98.38 103 ASP A N 1
ATOM 816 C CA . ASP A 1 103 ? -14.518 -7.083 8.067 1.00 98.38 103 ASP A CA 1
ATOM 817 C C . ASP A 1 103 ? -14.643 -6.787 6.564 1.00 98.38 103 ASP A C 1
ATOM 819 O O . ASP A 1 103 ? -15.666 -7.069 5.950 1.00 98.38 103 ASP A O 1
ATOM 823 N N . LYS A 1 104 ? -13.562 -6.320 5.924 1.00 98.06 104 LYS A N 1
ATOM 824 C CA . LYS A 1 104 ? -13.530 -6.068 4.470 1.00 98.06 104 LYS A CA 1
ATOM 825 C C . LYS A 1 104 ? -13.234 -7.304 3.619 1.00 98.06 104 LYS A C 1
ATOM 827 O O . LYS A 1 104 ? -12.947 -7.171 2.430 1.00 98.06 104 LYS A O 1
ATOM 832 N N . GLY A 1 105 ? -13.249 -8.502 4.206 1.00 98.12 105 GLY A N 1
ATOM 833 C CA . GLY A 1 105 ? -12.930 -9.748 3.506 1.00 98.12 105 GLY A CA 1
ATOM 834 C C . GLY A 1 105 ? -11.471 -9.836 3.038 1.00 98.12 105 GLY A C 1
ATOM 835 O O . GLY A 1 105 ? -11.151 -10.595 2.122 1.00 98.12 105 GLY A O 1
ATOM 836 N N . ILE A 1 106 ? -10.567 -9.051 3.633 1.00 98.69 106 ILE A N 1
ATOM 837 C CA . ILE A 1 106 ? -9.144 -9.052 3.289 1.00 98.69 106 ILE A CA 1
ATOM 838 C C . ILE A 1 106 ? -8.442 -10.136 4.120 1.00 98.69 106 ILE A C 1
ATOM 840 O O . ILE A 1 106 ? -8.530 -10.113 5.351 1.00 98.69 106 ILE A O 1
ATOM 844 N N . PRO A 1 107 ? -7.704 -11.075 3.493 1.00 98.19 107 PRO A N 1
ATOM 845 C CA . PRO A 1 107 ? -7.036 -12.149 4.219 1.00 98.19 107 PRO A CA 1
ATOM 846 C C . PRO A 1 107 ? -6.027 -11.622 5.242 1.00 98.19 107 PRO A C 1
ATOM 848 O O . PRO A 1 107 ? -5.128 -10.855 4.900 1.00 98.19 107 PRO A O 1
ATOM 851 N N . THR A 1 108 ? -6.133 -12.085 6.487 1.00 98.50 108 THR A N 1
ATOM 852 C CA . THR A 1 108 ? -5.243 -11.680 7.590 1.00 98.50 108 THR A CA 1
ATOM 853 C C . THR A 1 108 ? -4.233 -12.753 7.995 1.00 98.50 108 THR A C 1
ATOM 855 O O . THR A 1 108 ? -3.357 -12.497 8.823 1.00 98.50 108 THR A O 1
ATOM 858 N N . LYS A 1 109 ? -4.290 -13.951 7.394 1.00 98.06 109 LYS A N 1
ATOM 859 C CA . LYS A 1 109 ? -3.351 -15.045 7.688 1.00 98.06 109 LYS A CA 1
ATOM 860 C C . LYS A 1 109 ? -1.905 -14.593 7.448 1.00 98.06 109 LYS A C 1
ATOM 862 O O . LYS A 1 109 ? -1.552 -14.130 6.367 1.00 98.06 109 LYS A O 1
ATOM 867 N N . GLY A 1 110 ? -1.065 -14.733 8.474 1.00 96.50 110 GLY A N 1
ATOM 868 C CA . GLY A 1 110 ? 0.349 -14.348 8.431 1.00 96.50 110 GLY A CA 1
ATOM 869 C C . GLY A 1 110 ? 0.622 -12.841 8.540 1.00 96.50 110 GLY A C 1
ATOM 870 O O . GLY A 1 110 ? 1.790 -12.448 8.579 1.00 96.50 110 GLY A O 1
ATOM 871 N N . ILE A 1 111 ? -0.411 -11.995 8.627 1.00 98.56 111 ILE A N 1
ATOM 872 C CA . ILE A 1 111 ? -0.250 -10.557 8.857 1.00 98.56 111 ILE A CA 1
ATOM 873 C C . ILE A 1 111 ? 0.131 -10.294 10.314 1.00 98.56 111 ILE A C 1
ATOM 875 O O . ILE A 1 111 ? -0.430 -10.868 11.243 1.00 98.56 111 ILE A O 1
ATOM 879 N N . ARG A 1 112 ? 1.086 -9.385 10.515 1.00 98.62 112 ARG A N 1
ATOM 880 C CA . ARG A 1 112 ? 1.477 -8.857 11.825 1.00 98.62 112 ARG A CA 1
ATOM 881 C C . ARG A 1 112 ? 1.651 -7.351 11.714 1.00 98.62 112 ARG A C 1
ATOM 883 O O . ARG A 1 112 ? 2.463 -6.892 10.908 1.00 98.62 112 ARG A O 1
ATOM 890 N N . ILE A 1 113 ? 0.930 -6.597 12.536 1.00 98.62 113 ILE A N 1
ATOM 891 C CA . ILE A 1 113 ? 1.009 -5.136 12.581 1.00 98.62 113 ILE A CA 1
ATOM 892 C C . ILE A 1 113 ? 1.596 -4.741 13.936 1.00 98.62 113 ILE A C 1
ATOM 894 O O . ILE A 1 113 ? 0.972 -4.909 14.973 1.00 98.62 113 ILE A O 1
ATOM 898 N N . PHE A 1 114 ? 2.839 -4.276 13.929 1.00 98.19 114 PHE A N 1
ATOM 899 C CA . PHE A 1 114 ? 3.594 -3.912 15.127 1.00 98.19 114 PHE A CA 1
ATOM 900 C C . PHE A 1 114 ? 3.755 -2.396 15.269 1.00 98.19 114 PHE A C 1
ATOM 902 O O . PHE A 1 114 ? 3.782 -1.882 16.379 1.00 98.19 114 PHE A O 1
ATOM 909 N N . ASP A 1 115 ? 3.855 -1.676 14.150 1.00 98.56 115 ASP A N 1
ATOM 910 C CA . ASP A 1 115 ? 3.820 -0.215 14.116 1.00 98.56 115 ASP A CA 1
ATOM 911 C C . ASP A 1 115 ? 3.121 0.283 12.849 1.00 98.56 115 ASP A C 1
ATOM 913 O O . ASP A 1 115 ? 2.892 -0.480 11.908 1.00 98.56 115 ASP A O 1
ATOM 917 N N . GLY A 1 116 ? 2.796 1.576 12.812 1.00 97.31 116 GLY A N 1
ATOM 918 C CA . GLY A 1 116 ? 2.129 2.174 11.663 1.00 97.31 116 GLY A CA 1
ATOM 919 C C . GLY A 1 116 ? 3.070 2.604 10.533 1.00 97.31 116 GLY A C 1
ATOM 920 O O . GLY A 1 116 ? 2.741 2.572 9.342 1.00 97.31 116 GLY A O 1
ATOM 921 N N . ALA A 1 117 ? 4.281 3.027 10.878 1.00 98.06 117 ALA A N 1
ATOM 922 C CA . ALA A 1 117 ? 5.233 3.533 9.901 1.00 98.06 117 ALA A CA 1
ATOM 923 C C . ALA A 1 117 ? 5.804 2.433 8.991 1.00 98.06 117 ALA A C 1
ATOM 925 O O . ALA A 1 117 ? 6.245 2.740 7.873 1.00 98.06 117 ALA A O 1
ATOM 926 N N . GLY A 1 118 ? 5.779 1.182 9.447 1.00 97.56 118 GLY A N 1
ATOM 927 C CA . GLY A 1 118 ? 6.422 0.040 8.825 1.00 97.56 118 GLY A CA 1
ATOM 928 C C . GLY A 1 118 ? 7.910 -0.070 9.151 1.00 97.56 118 GLY A C 1
ATOM 929 O O . GLY A 1 118 ? 8.654 -0.535 8.295 1.00 97.56 118 GLY A O 1
ATOM 930 N N . LEU A 1 119 ? 8.372 0.408 10.312 1.00 97.75 119 LEU A N 1
ATOM 931 C CA . LEU A 1 119 ? 9.801 0.426 10.680 1.00 97.75 119 LEU A CA 1
ATOM 932 C C . LEU A 1 119 ? 10.249 -0.885 11.340 1.00 97.75 119 LEU A C 1
ATOM 934 O O . LEU A 1 119 ? 11.373 -1.343 11.134 1.00 97.75 119 LEU A O 1
ATOM 938 N N . SER A 1 120 ? 9.357 -1.516 12.095 1.00 97.88 120 SER A N 1
ATOM 939 C CA . SER A 1 120 ? 9.608 -2.761 12.802 1.00 97.88 120 SER A CA 1
ATOM 940 C C . SER A 1 120 ? 9.766 -3.927 11.834 1.00 97.88 120 SER A C 1
ATOM 942 O O . SER A 1 120 ? 8.912 -4.186 10.982 1.00 97.88 120 SER A O 1
ATOM 944 N N . LYS A 1 121 ? 10.832 -4.711 12.026 1.00 96.94 121 LYS A N 1
ATOM 945 C CA . LYS A 1 121 ? 11.055 -5.979 11.309 1.00 96.94 121 LYS A CA 1
ATOM 946 C C . LYS A 1 121 ? 10.034 -7.066 11.683 1.00 96.94 121 LYS A C 1
ATOM 948 O O . LYS A 1 121 ? 9.942 -8.073 10.977 1.00 96.94 121 LYS A O 1
ATOM 953 N N . LYS A 1 122 ? 9.276 -6.865 12.772 1.00 98.12 122 LYS A N 1
ATOM 954 C CA . LYS A 1 122 ? 8.176 -7.747 13.197 1.00 98.12 122 LYS A CA 1
ATOM 955 C C . LYS A 1 122 ? 6.915 -7.549 12.349 1.00 98.12 122 LYS A C 1
ATOM 957 O O . LYS A 1 122 ? 6.088 -8.455 12.316 1.00 98.12 122 LYS A O 1
ATOM 962 N N . ASN A 1 123 ? 6.790 -6.420 11.640 1.00 98.69 123 ASN A N 1
ATOM 963 C CA . AS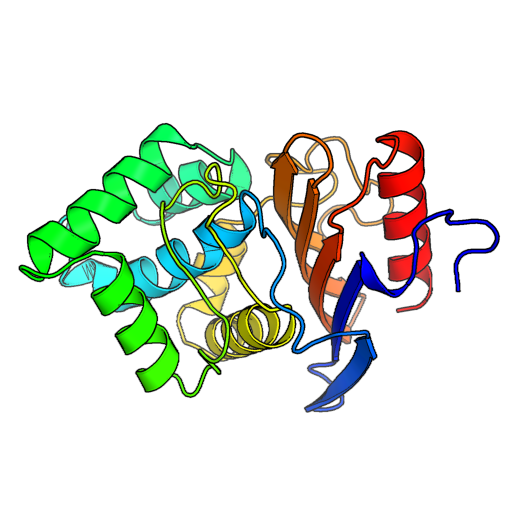N A 1 123 ? 5.703 -6.205 10.689 1.00 98.69 123 ASN A CA 1
ATOM 964 C C . ASN A 1 123 ? 5.748 -7.256 9.575 1.00 98.69 123 ASN A C 1
ATOM 966 O O . ASN A 1 123 ? 6.808 -7.495 8.984 1.00 98.69 123 ASN A O 1
ATOM 970 N N . LYS A 1 124 ? 4.592 -7.839 9.260 1.00 98.69 124 LYS A N 1
ATOM 971 C CA . LYS A 1 124 ? 4.401 -8.778 8.154 1.00 98.69 124 LYS A CA 1
ATOM 972 C C . LYS A 1 124 ? 3.121 -8.434 7.410 1.00 98.69 124 LYS A C 1
ATOM 974 O O . LYS A 1 124 ? 2.080 -8.346 8.045 1.00 98.69 124 LYS A O 1
ATOM 979 N N . LEU A 1 125 ? 3.201 -8.268 6.092 1.00 98.69 125 LEU A N 1
ATOM 980 C CA . LEU A 1 125 ? 2.045 -8.227 5.190 1.00 98.69 125 LEU A CA 1
ATOM 981 C C . LEU A 1 125 ? 2.267 -9.203 4.037 1.00 98.69 125 LEU A C 1
ATOM 983 O O . LEU A 1 125 ? 3.408 -9.544 3.718 1.00 98.69 125 LEU A O 1
ATOM 987 N N . THR A 1 126 ? 1.175 -9.610 3.403 1.00 98.88 126 THR A N 1
ATOM 988 C CA . THR A 1 126 ? 1.184 -10.355 2.143 1.00 98.88 126 THR A CA 1
ATOM 989 C C . THR A 1 126 ? 0.808 -9.404 1.004 1.00 98.88 126 THR A C 1
ATOM 991 O O . THR A 1 126 ? 0.050 -8.448 1.206 1.00 98.88 126 THR A O 1
ATOM 994 N N . THR A 1 127 ? 1.344 -9.621 -0.198 1.00 98.81 127 THR A N 1
ATOM 995 C CA . THR A 1 127 ? 0.951 -8.810 -1.366 1.00 98.81 127 THR A CA 1
ATOM 996 C C . THR A 1 127 ? -0.489 -9.103 -1.777 1.00 98.81 127 THR A C 1
ATOM 998 O O . THR A 1 127 ? -1.166 -8.189 -2.235 1.00 98.81 127 THR A O 1
ATOM 1001 N N . LEU A 1 128 ? -1.009 -10.309 -1.509 1.00 98.81 128 LEU A N 1
ATOM 1002 C CA . LEU A 1 128 ? -2.432 -10.621 -1.661 1.00 98.81 128 LEU A CA 1
ATOM 1003 C C . LEU A 1 128 ? -3.313 -9.682 -0.827 1.00 98.81 128 LEU A C 1
ATOM 1005 O O . LEU A 1 128 ? -4.241 -9.080 -1.364 1.00 98.81 128 LEU A O 1
ATOM 1009 N N . ALA A 1 129 ? -3.016 -9.522 0.466 1.00 98.88 129 ALA A N 1
ATOM 1010 C CA . ALA A 1 129 ? -3.812 -8.671 1.347 1.00 98.88 129 ALA A CA 1
ATOM 1011 C C . ALA A 1 129 ? -3.744 -7.196 0.938 1.00 98.88 129 ALA A C 1
ATOM 1013 O O . ALA A 1 129 ? -4.767 -6.514 0.909 1.00 98.88 129 ALA A O 1
ATOM 1014 N N . ILE A 1 130 ? -2.555 -6.707 0.564 1.00 98.88 130 ILE A N 1
ATOM 1015 C CA . ILE A 1 130 ? -2.398 -5.331 0.075 1.00 98.88 130 ILE A CA 1
ATOM 1016 C C . ILE A 1 130 ? -3.177 -5.134 -1.228 1.00 98.88 130 ILE A C 1
ATOM 1018 O O . ILE A 1 130 ? -3.886 -4.142 -1.358 1.00 98.88 130 ILE A O 1
ATOM 1022 N N . THR A 1 131 ? -3.094 -6.063 -2.180 1.00 98.88 131 THR A N 1
ATOM 1023 C CA . THR A 1 131 ? -3.842 -5.961 -3.440 1.00 98.88 131 THR A CA 1
ATOM 1024 C C . THR A 1 131 ? -5.348 -5.992 -3.196 1.00 98.88 131 THR A C 1
ATOM 1026 O O . THR A 1 131 ? -6.054 -5.149 -3.740 1.00 98.88 131 THR A O 1
ATOM 1029 N N . LYS A 1 132 ? -5.856 -6.881 -2.333 1.00 98.88 132 LYS A N 1
ATOM 1030 C CA . LYS A 1 132 ? -7.282 -6.909 -1.960 1.00 98.88 132 LYS A CA 1
ATOM 1031 C C . LYS A 1 132 ? -7.726 -5.603 -1.295 1.00 98.88 132 LYS A C 1
ATOM 1033 O O . LYS A 1 132 ? -8.780 -5.085 -1.649 1.00 98.88 132 LYS A O 1
ATOM 1038 N N . LEU A 1 133 ? -6.895 -5.015 -0.429 1.00 98.88 133 LEU A N 1
ATOM 1039 C CA . LEU A 1 133 ? -7.141 -3.688 0.145 1.00 98.88 133 LEU A CA 1
ATOM 1040 C C . LEU A 1 133 ? -7.209 -2.591 -0.929 1.00 98.88 133 LEU A C 1
ATOM 1042 O O . LEU A 1 133 ? -8.067 -1.716 -0.864 1.00 98.88 133 LEU A O 1
ATOM 1046 N N . LEU A 1 134 ? -6.313 -2.622 -1.919 1.00 98.88 134 LEU A N 1
ATOM 1047 C CA . LEU A 1 134 ? -6.318 -1.663 -3.027 1.00 98.88 134 LEU A CA 1
ATOM 1048 C C . LEU A 1 134 ? -7.548 -1.842 -3.929 1.00 98.88 134 LEU A C 1
ATOM 1050 O O . LEU A 1 134 ? -8.151 -0.850 -4.320 1.00 98.88 134 LEU A O 1
ATOM 1054 N N . ILE A 1 135 ? -7.965 -3.076 -4.222 1.00 98.81 135 ILE A N 1
ATOM 1055 C CA . ILE A 1 135 ? -9.208 -3.346 -4.968 1.00 98.81 135 ILE A CA 1
ATOM 1056 C C . ILE A 1 135 ? -10.412 -2.788 -4.201 1.00 98.81 135 ILE A C 1
ATOM 1058 O O . ILE A 1 135 ? -11.207 -2.048 -4.775 1.00 98.81 135 ILE A O 1
ATOM 1062 N N . TYR A 1 136 ? -10.501 -3.074 -2.896 1.00 98.69 136 TYR A N 1
ATOM 1063 C CA . TYR A 1 136 ? -11.542 -2.534 -2.019 1.00 98.69 136 TYR A CA 1
ATOM 1064 C C . TYR A 1 136 ? -11.605 -1.003 -2.092 1.00 98.69 136 TYR A C 1
ATOM 1066 O O . TYR A 1 136 ? -12.645 -0.433 -2.410 1.00 98.69 136 TYR A O 1
ATOM 1074 N N . LEU A 1 137 ? -10.474 -0.325 -1.874 1.00 98.50 137 LEU A N 1
ATOM 1075 C CA . LEU A 1 137 ? -10.414 1.137 -1.904 1.00 98.50 137 LEU A CA 1
ATOM 1076 C C . LEU A 1 137 ? -10.776 1.709 -3.273 1.00 98.50 137 LEU A C 1
ATOM 1078 O O . LEU A 1 137 ? -11.422 2.755 -3.336 1.00 98.50 137 LEU A O 1
ATOM 1082 N N . TYR A 1 138 ? -10.373 1.043 -4.356 1.00 98.31 138 TYR A N 1
ATOM 1083 C CA . TYR A 1 138 ? -10.672 1.487 -5.712 1.00 98.31 138 TYR A CA 1
ATOM 1084 C C . TYR A 1 138 ? -12.163 1.423 -6.042 1.00 98.31 138 TYR A C 1
ATOM 1086 O O . TYR A 1 138 ? -12.663 2.326 -6.706 1.00 98.31 138 TYR A O 1
ATOM 1094 N N . ASN A 1 139 ? -12.856 0.394 -5.552 1.00 97.94 139 ASN A N 1
ATOM 1095 C CA . ASN A 1 139 ? -14.290 0.194 -5.770 1.00 97.94 139 ASN A CA 1
ATOM 1096 C C . ASN A 1 139 ? -15.165 0.917 -4.731 1.00 97.94 139 ASN A C 1
ATOM 1098 O O . ASN A 1 139 ? -16.384 0.949 -4.861 1.00 97.94 139 ASN A O 1
ATOM 1102 N N . SER A 1 140 ? -14.559 1.499 -3.696 1.00 97.56 140 SER A N 1
ATOM 1103 C CA . SER A 1 140 ? -15.268 2.251 -2.660 1.00 97.56 140 SER A CA 1
ATOM 1104 C C . SER A 1 140 ? -15.526 3.716 -3.060 1.00 97.56 140 SER A C 1
ATOM 1106 O O . SER A 1 140 ? -14.786 4.278 -3.878 1.00 97.56 140 SER A O 1
ATOM 1108 N N . PRO A 1 141 ? -16.459 4.419 -2.384 1.00 97.31 141 PRO A N 1
ATOM 1109 C CA . PRO A 1 141 ? -16.629 5.873 -2.522 1.00 97.31 141 PRO A CA 1
ATOM 1110 C C . PRO A 1 141 ? -15.359 6.686 -2.203 1.00 97.31 141 PRO A C 1
ATOM 1112 O O . PRO A 1 141 ? -15.237 7.856 -2.570 1.00 97.31 141 PRO A O 1
ATOM 1115 N N . TYR A 1 142 ? -14.385 6.070 -1.532 1.00 96.25 142 TYR A N 1
ATOM 1116 C CA . TYR A 1 142 ? -13.147 6.694 -1.080 1.00 96.25 142 TYR A CA 1
ATOM 1117 C C . TYR A 1 142 ? -12.028 6.714 -2.130 1.00 96.25 142 TYR A C 1
ATOM 1119 O O . TYR A 1 142 ? -10.975 7.316 -1.897 1.00 96.25 142 TYR A O 1
ATOM 1127 N N . GLN A 1 143 ? -12.235 6.101 -3.299 1.00 97.25 143 GLN A N 1
ATOM 1128 C CA . GLN A 1 143 ? -11.236 5.943 -4.362 1.00 97.25 143 GLN A CA 1
ATOM 1129 C C . GLN A 1 143 ? -10.480 7.241 -4.684 1.00 97.25 143 GLN A C 1
ATOM 1131 O O . GLN A 1 143 ? -9.246 7.286 -4.637 1.00 97.25 143 GLN A O 1
ATOM 1136 N N . LYS A 1 144 ? -11.213 8.316 -5.011 1.00 96.81 144 LYS A N 1
ATOM 1137 C CA . LYS A 1 144 ? -10.623 9.607 -5.412 1.00 96.81 144 LYS A CA 1
ATOM 1138 C C . LYS A 1 144 ? -9.753 10.188 -4.302 1.00 96.81 144 LYS A C 1
ATOM 1140 O O . LYS A 1 144 ? -8.699 10.765 -4.566 1.00 96.81 144 LYS A O 1
ATOM 1145 N N . GLU A 1 145 ? -10.202 10.051 -3.065 1.00 96.12 145 GLU A N 1
ATOM 1146 C CA . GLU A 1 145 ? -9.525 10.564 -1.884 1.00 96.12 145 GLU A CA 1
ATOM 1147 C C . GLU A 1 145 ? -8.227 9.794 -1.606 1.00 96.12 145 GLU A C 1
ATOM 1149 O O . GLU A 1 145 ? -7.145 10.381 -1.499 1.00 96.12 145 GLU A O 1
ATOM 1154 N N . PHE A 1 146 ? -8.306 8.463 -1.620 1.00 98.19 146 PHE A N 1
ATOM 1155 C CA . PHE A 1 146 ? -7.151 7.600 -1.431 1.00 98.19 146 PHE A CA 1
ATOM 1156 C C . PHE A 1 146 ? -6.103 7.801 -2.534 1.00 98.19 146 PHE A C 1
ATOM 1158 O O . PHE A 1 146 ? -4.929 8.021 -2.224 1.00 98.19 146 PHE A O 1
ATOM 1165 N N . LEU A 1 147 ? -6.507 7.835 -3.812 1.00 98.00 147 LEU A N 1
ATOM 1166 C CA . LEU A 1 147 ? -5.611 8.129 -4.942 1.00 98.00 147 LEU A CA 1
ATOM 1167 C C . LEU A 1 147 ? -4.901 9.477 -4.772 1.00 98.00 147 LEU A C 1
ATOM 1169 O O . LEU A 1 147 ? -3.690 9.591 -4.999 1.00 98.00 147 LEU A O 1
ATOM 1173 N N . ARG A 1 148 ? -5.628 10.506 -4.321 1.00 97.31 148 ARG A N 1
ATOM 1174 C CA . ARG A 1 148 ? -5.062 11.836 -4.059 1.00 97.31 148 ARG A CA 1
ATOM 1175 C C . ARG A 1 148 ? -4.049 11.844 -2.923 1.00 97.31 148 ARG A C 1
ATOM 1177 O O . ARG A 1 148 ? -3.199 12.732 -2.952 1.00 97.31 148 ARG A O 1
ATOM 1184 N N . SER A 1 149 ? -4.051 10.874 -2.015 1.00 98.31 149 SER A N 1
ATOM 1185 C CA . SER A 1 149 ? -3.051 10.776 -0.944 1.00 98.31 149 SER A CA 1
ATOM 1186 C C . SER A 1 149 ? -1.691 10.221 -1.402 1.00 98.31 149 SER A C 1
ATOM 1188 O O . SER A 1 149 ? -0.664 10.514 -0.789 1.00 98.31 149 SER A O 1
ATOM 1190 N N . LEU A 1 150 ? -1.648 9.432 -2.483 1.00 98.75 150 LEU A N 1
ATOM 1191 C CA . LEU A 1 150 ? -0.460 8.662 -2.881 1.00 98.75 150 LEU A CA 1
ATOM 1192 C C . LEU A 1 150 ? 0.634 9.513 -3.551 1.00 98.75 150 LEU A C 1
ATOM 1194 O O . LEU A 1 150 ? 0.389 10.598 -4.087 1.00 98.75 150 LEU A O 1
ATOM 1198 N N . ALA A 1 151 ? 1.874 9.015 -3.573 1.00 98.75 151 ALA A N 1
ATOM 1199 C CA . ALA A 1 151 ? 2.912 9.611 -4.415 1.00 98.75 151 ALA A CA 1
ATOM 1200 C C . ALA A 1 151 ? 2.575 9.372 -5.897 1.00 98.75 151 ALA A C 1
ATOM 1202 O O . ALA A 1 151 ? 1.962 8.364 -6.239 1.00 98.75 151 ALA A O 1
ATOM 1203 N N . VAL A 1 152 ? 2.982 10.293 -6.774 1.00 98.69 152 VAL A N 1
ATOM 1204 C CA . VAL A 1 152 ? 2.651 10.248 -8.209 1.00 98.69 152 VAL A CA 1
ATOM 1205 C C . VAL A 1 152 ? 3.937 10.268 -9.020 1.00 98.69 152 VAL A C 1
ATOM 1207 O O . VAL A 1 152 ? 4.743 11.195 -8.867 1.00 98.69 152 VAL A O 1
ATOM 1210 N N . ALA A 1 153 ? 4.112 9.266 -9.882 1.00 98.38 153 ALA A N 1
ATOM 1211 C CA . ALA A 1 153 ? 5.251 9.153 -10.790 1.00 98.38 153 ALA A CA 1
ATOM 1212 C C . ALA A 1 153 ? 5.498 10.457 -11.559 1.00 98.38 153 ALA A C 1
ATOM 1214 O O . ALA A 1 153 ? 4.566 11.076 -12.084 1.00 98.38 153 ALA A O 1
ATOM 1215 N N . GLY A 1 154 ? 6.753 10.914 -11.548 1.00 98.00 154 GLY A N 1
ATOM 1216 C CA . GLY A 1 154 ? 7.204 12.141 -12.211 1.00 98.00 154 GLY A CA 1
ATOM 1217 C C . GLY A 1 154 ? 6.533 13.445 -11.759 1.00 98.00 154 GLY A C 1
ATOM 1218 O O . GLY A 1 154 ? 6.653 14.452 -12.456 1.00 98.00 154 GLY A O 1
ATOM 1219 N N . LYS A 1 155 ? 5.780 13.452 -10.646 1.00 98.00 155 LYS A N 1
ATOM 1220 C CA . LYS A 1 155 ? 5.005 14.633 -10.221 1.00 98.00 155 LYS A CA 1
ATOM 1221 C C . LYS A 1 155 ? 5.089 14.935 -8.729 1.00 98.00 155 LYS A C 1
ATOM 1223 O O . LYS A 1 155 ? 5.294 16.088 -8.361 1.00 98.00 155 LYS A O 1
ATOM 1228 N N . ARG A 1 156 ? 4.896 13.946 -7.849 1.00 97.94 156 ARG A N 1
ATOM 1229 C CA . ARG A 1 156 ? 4.637 14.218 -6.423 1.00 97.94 156 ARG A CA 1
ATOM 1230 C C . ARG A 1 156 ? 5.224 13.168 -5.487 1.00 97.94 156 ARG A C 1
ATOM 1232 O O . ARG A 1 156 ? 5.226 11.978 -5.789 1.00 97.94 156 ARG A O 1
ATOM 1239 N N . GLY A 1 157 ? 5.639 13.627 -4.308 1.00 98.06 157 GLY A N 1
ATOM 1240 C CA . GLY A 1 157 ? 6.034 12.760 -3.202 1.00 98.06 157 GLY A CA 1
ATOM 1241 C C . GLY A 1 157 ? 7.323 11.999 -3.481 1.00 98.06 157 GLY A C 1
ATOM 1242 O O . GLY A 1 157 ? 8.177 12.452 -4.245 1.00 98.06 157 GLY A O 1
ATOM 1243 N N . THR A 1 158 ? 7.440 10.808 -2.903 1.00 98.00 158 THR A N 1
ATOM 1244 C CA . THR A 1 158 ? 8.599 9.914 -3.071 1.00 98.00 158 THR A CA 1
ATOM 1245 C C . THR A 1 158 ? 8.842 9.447 -4.512 1.00 98.00 158 THR A C 1
ATOM 1247 O O . THR A 1 158 ? 9.891 8.861 -4.794 1.00 98.00 158 THR A O 1
ATOM 1250 N N . LEU A 1 159 ? 7.908 9.720 -5.428 1.00 98.25 159 LEU A N 1
ATOM 1251 C CA . LEU A 1 159 ? 8.003 9.423 -6.856 1.00 98.25 159 LEU A CA 1
ATOM 1252 C C . LEU A 1 159 ? 8.252 10.654 -7.742 1.00 98.25 159 LEU A C 1
ATOM 1254 O O . LEU A 1 159 ? 8.353 10.506 -8.956 1.00 98.25 159 LEU A O 1
ATOM 1258 N N . LYS A 1 160 ? 8.413 11.860 -7.170 1.00 97.88 160 LYS A N 1
ATOM 1259 C CA . LYS A 1 160 ? 8.561 13.116 -7.936 1.00 97.88 160 LYS A CA 1
ATOM 1260 C C . LYS A 1 160 ? 9.635 13.046 -9.033 1.00 97.88 160 LYS A C 1
ATOM 1262 O O . LYS A 1 160 ? 9.403 13.550 -10.122 1.00 97.88 160 LYS A O 1
ATOM 1267 N N . LYS A 1 161 ? 10.781 12.416 -8.752 1.00 96.75 161 LYS A N 1
ATOM 1268 C CA . LYS A 1 161 ? 11.920 12.259 -9.681 1.00 96.75 161 LYS A CA 1
ATOM 1269 C C . LYS A 1 161 ? 12.124 10.804 -10.146 1.00 96.75 161 LYS A C 1
ATOM 1271 O O . LYS A 1 161 ? 13.247 10.397 -10.415 1.00 96.75 161 LYS A O 1
ATOM 1276 N N . ARG A 1 162 ? 11.082 9.964 -10.123 1.00 96.12 162 ARG A N 1
ATOM 1277 C CA . ARG A 1 162 ? 11.176 8.519 -10.413 1.00 96.12 162 ARG A CA 1
ATOM 1278 C C . ARG A 1 162 ? 10.058 8.085 -11.350 1.00 96.12 162 ARG A C 1
ATOM 1280 O O . ARG A 1 162 ? 8.998 8.708 -11.349 1.00 96.12 162 ARG A O 1
ATOM 1287 N N . LEU A 1 163 ? 10.296 7.000 -12.093 1.00 95.56 163 LEU A N 1
ATOM 1288 C CA . LEU A 1 163 ? 9.341 6.445 -13.063 1.00 95.56 163 LEU A CA 1
ATOM 1289 C C . LEU A 1 163 ? 8.840 7.530 -14.040 1.00 95.56 163 LEU A C 1
ATOM 1291 O O . LEU A 1 163 ? 7.642 7.678 -14.255 1.00 95.56 163 LEU A O 1
ATOM 1295 N N . ILE A 1 164 ? 9.761 8.335 -14.588 1.00 95.69 164 ILE A N 1
ATOM 1296 C CA . ILE A 1 164 ? 9.431 9.507 -15.421 1.00 95.69 164 ILE A CA 1
ATOM 1297 C C . ILE A 1 164 ? 8.672 9.107 -16.694 1.00 95.69 164 ILE A C 1
ATOM 1299 O O . ILE A 1 164 ? 7.727 9.795 -17.068 1.00 95.69 164 ILE A O 1
ATOM 1303 N N . ASN A 1 165 ? 8.980 7.942 -17.269 1.00 94.88 165 ASN A N 1
ATOM 1304 C CA . ASN A 1 165 ? 8.258 7.372 -18.417 1.00 94.88 165 ASN A CA 1
ATOM 1305 C C . ASN A 1 165 ? 6.774 7.080 -18.105 1.00 94.88 165 ASN A C 1
ATOM 1307 O O . ASN A 1 165 ? 5.950 6.936 -19.002 1.00 94.88 165 ASN A O 1
ATOM 1311 N N . TYR A 1 166 ? 6.420 7.044 -16.818 1.00 96.81 166 TYR A N 1
ATOM 1312 C CA . TYR A 1 166 ? 5.077 6.799 -16.299 1.00 96.81 166 TYR A CA 1
ATOM 1313 C C . TYR A 1 166 ? 4.498 8.041 -15.603 1.00 96.81 166 TYR A C 1
ATOM 1315 O O . TYR A 1 166 ? 3.671 7.927 -14.692 1.00 96.81 166 TYR A O 1
ATOM 1323 N N . LYS A 1 167 ? 4.948 9.246 -15.987 1.00 97.00 167 LYS A N 1
ATOM 1324 C CA . LYS A 1 167 ? 4.520 10.520 -15.391 1.00 97.00 167 LYS A CA 1
ATOM 1325 C C . LYS A 1 167 ? 2.994 10.612 -15.330 1.00 97.00 167 LYS A C 1
ATOM 1327 O O . LYS A 1 167 ? 2.322 10.475 -16.345 1.00 97.00 167 LYS A O 1
ATOM 1332 N N . LYS A 1 168 ? 2.454 10.862 -14.129 1.00 96.75 168 LYS A N 1
ATOM 1333 C CA . LYS A 1 168 ? 1.004 10.918 -13.830 1.00 96.75 168 LYS A CA 1
ATOM 1334 C C . LYS A 1 168 ? 0.208 9.625 -14.108 1.00 96.75 168 LYS A C 1
ATOM 1336 O O . LYS A 1 168 ? -1.006 9.659 -13.977 1.00 96.75 168 LYS A O 1
ATOM 1341 N N . LYS A 1 169 ? 0.859 8.502 -14.428 1.00 98.12 169 LYS A N 1
ATOM 1342 C CA . LYS A 1 169 ? 0.203 7.206 -14.686 1.00 98.12 169 LYS A CA 1
ATOM 1343 C C . LYS A 1 169 ? 0.252 6.254 -13.491 1.00 98.12 169 LYS A C 1
ATOM 1345 O O . LYS A 1 169 ? -0.644 5.436 -13.324 1.00 98.12 169 LYS A O 1
ATOM 1350 N N . ILE A 1 170 ? 1.277 6.366 -12.640 1.00 98.62 170 ILE A N 1
ATOM 1351 C CA . ILE A 1 170 ? 1.437 5.518 -11.448 1.00 98.62 170 ILE A CA 1
ATOM 1352 C C . ILE A 1 170 ? 1.210 6.327 -10.170 1.00 98.62 170 ILE A C 1
ATOM 1354 O O . ILE A 1 170 ? 1.875 7.343 -9.932 1.00 98.62 170 ILE A O 1
ATOM 1358 N N . TYR A 1 171 ? 0.307 5.820 -9.331 1.00 98.81 171 TYR A N 1
ATOM 1359 C CA . TYR A 1 171 ? -0.051 6.353 -8.018 1.00 98.81 171 TYR A CA 1
ATOM 1360 C C . TYR A 1 171 ? 0.262 5.287 -6.981 1.00 98.81 171 TYR A C 1
ATOM 1362 O O . TYR A 1 171 ? -0.402 4.256 -6.953 1.00 98.81 171 TYR A O 1
ATOM 1370 N N . ALA A 1 172 ? 1.278 5.488 -6.145 1.00 98.81 172 ALA A N 1
ATOM 1371 C CA . ALA A 1 172 ? 1.758 4.399 -5.302 1.00 98.81 172 ALA A CA 1
ATOM 1372 C C . ALA A 1 172 ? 2.381 4.845 -3.985 1.00 98.81 172 ALA A C 1
ATOM 1374 O O . ALA A 1 172 ? 2.840 5.978 -3.808 1.00 98.81 172 ALA A O 1
ATOM 1375 N N . LYS A 1 173 ? 2.436 3.889 -3.059 1.00 98.88 173 LYS A N 1
ATOM 1376 C CA . LYS A 1 173 ? 3.179 3.983 -1.812 1.00 98.88 173 LYS A CA 1
ATOM 1377 C C . LYS A 1 173 ? 4.509 3.252 -1.952 1.00 98.88 173 LYS A C 1
ATOM 1379 O O . LYS A 1 173 ? 4.578 2.038 -2.122 1.00 98.88 173 LYS A O 1
ATOM 1384 N N . THR A 1 174 ? 5.597 4.003 -1.822 1.00 98.50 174 THR A N 1
ATOM 1385 C CA . THR A 1 174 ? 6.948 3.436 -1.726 1.00 98.50 174 THR A CA 1
ATOM 1386 C C . THR A 1 174 ? 7.259 2.994 -0.298 1.00 98.50 174 THR A C 1
ATOM 1388 O O . THR A 1 174 ? 6.834 3.652 0.658 1.00 98.50 174 THR A O 1
ATOM 1391 N N . GLY A 1 175 ? 8.087 1.963 -0.155 1.00 97.94 175 GLY A N 1
ATOM 1392 C CA . GLY A 1 175 ? 8.686 1.523 1.101 1.00 97.94 175 GLY A CA 1
ATOM 1393 C C . GLY A 1 175 ? 10.162 1.166 0.930 1.00 97.94 175 GLY A C 1
ATOM 1394 O O . GLY A 1 175 ? 10.567 0.601 -0.087 1.00 97.94 175 GLY A O 1
ATOM 1395 N N . TYR A 1 176 ? 10.966 1.522 1.930 1.00 97.00 176 TYR A N 1
ATOM 1396 C CA . TYR A 1 176 ? 12.377 1.167 2.011 1.00 97.00 176 TYR A CA 1
ATOM 1397 C C . TYR A 1 176 ? 12.789 0.975 3.469 1.00 97.00 176 TYR A C 1
ATOM 1399 O O . TYR A 1 176 ? 12.480 1.822 4.302 1.00 97.00 176 TYR A O 1
ATOM 1407 N N . LEU A 1 177 ? 13.514 -0.109 3.732 1.00 96.88 177 LEU A N 1
ATOM 1408 C CA . LEU A 1 177 ? 14.376 -0.308 4.898 1.00 96.88 177 LEU A CA 1
ATOM 1409 C C . LEU A 1 177 ? 15.665 -0.986 4.411 1.00 96.88 177 LEU A C 1
ATOM 1411 O O . LEU A 1 177 ? 15.748 -1.420 3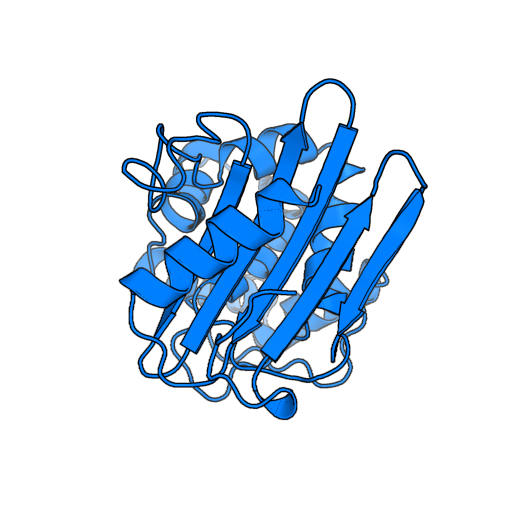.258 1.00 96.88 177 LEU A O 1
ATOM 1415 N N . LYS A 1 178 ? 16.655 -1.155 5.292 1.00 95.50 178 LYS A N 1
ATOM 1416 C CA . LYS A 1 178 ? 17.803 -2.025 4.997 1.00 95.50 178 LYS A CA 1
ATOM 1417 C C . LYS A 1 178 ? 17.291 -3.414 4.581 1.00 95.50 178 LYS A C 1
ATOM 1419 O O . LYS A 1 178 ? 16.548 -4.044 5.330 1.00 95.50 178 LYS A O 1
ATOM 1424 N N . ASN A 1 179 ? 17.679 -3.859 3.385 1.00 95.56 179 ASN A N 1
ATOM 1425 C CA . ASN A 1 179 ? 17.284 -5.135 2.767 1.00 95.56 179 ASN A CA 1
ATOM 1426 C C . ASN A 1 179 ? 15.778 -5.300 2.501 1.00 95.56 179 ASN A C 1
ATOM 1428 O O . ASN A 1 179 ? 15.303 -6.425 2.371 1.00 95.56 179 ASN A O 1
ATOM 1432 N N . VAL A 1 180 ? 15.019 -4.202 2.430 1.00 97.75 180 VAL A N 1
ATOM 1433 C CA . VAL A 1 180 ? 13.587 -4.241 2.112 1.00 97.75 180 VAL A CA 1
ATOM 1434 C C . VAL A 1 180 ? 13.239 -3.170 1.085 1.00 97.75 180 VAL A C 1
ATOM 1436 O O . VAL A 1 180 ? 13.539 -1.987 1.269 1.00 97.75 180 VAL A O 1
ATOM 1439 N N . ARG A 1 181 ? 12.540 -3.565 0.022 1.00 97.94 181 ARG A N 1
ATOM 1440 C CA . ARG A 1 181 ? 11.865 -2.662 -0.917 1.00 97.94 181 ARG A CA 1
ATOM 1441 C C . ARG A 1 181 ? 10.399 -3.054 -0.996 1.00 97.94 181 ARG A C 1
ATOM 1443 O O . ARG A 1 181 ? 10.084 -4.236 -1.032 1.00 97.94 181 ARG A O 1
ATOM 1450 N N . ALA A 1 182 ? 9.514 -2.069 -1.050 1.00 98.44 182 ALA A N 1
ATOM 1451 C CA . ALA A 1 182 ? 8.100 -2.323 -1.281 1.00 98.44 182 ALA A CA 1
ATOM 1452 C C . ALA A 1 182 ? 7.476 -1.233 -2.157 1.00 98.44 182 ALA A C 1
ATOM 1454 O O . ALA A 1 182 ? 7.840 -0.052 -2.059 1.00 98.44 182 ALA A O 1
ATOM 1455 N N . PHE A 1 183 ? 6.532 -1.619 -3.007 1.00 98.81 183 PHE A N 1
ATOM 1456 C CA . PHE A 1 183 ? 5.845 -0.724 -3.930 1.00 98.81 183 PHE A CA 1
ATOM 1457 C C . PHE A 1 183 ? 4.464 -1.266 -4.261 1.00 98.81 183 PHE A C 1
ATOM 1459 O O . PHE A 1 183 ? 4.350 -2.300 -4.912 1.00 98.81 183 PHE A O 1
ATOM 1466 N N . SER A 1 184 ? 3.428 -0.558 -3.818 1.00 98.94 184 SER A N 1
ATOM 1467 C CA . SER A 1 184 ? 2.043 -0.939 -4.096 1.00 98.94 184 SER A CA 1
ATOM 1468 C C . SER A 1 184 ? 1.208 0.282 -4.438 1.00 98.94 184 SER A C 1
ATOM 1470 O O . SER A 1 184 ? 1.449 1.376 -3.913 1.00 98.94 184 SER A O 1
ATOM 1472 N N . GLY A 1 185 ? 0.237 0.106 -5.323 1.00 98.81 185 GLY A N 1
ATOM 1473 C CA . GLY A 1 185 ? -0.603 1.191 -5.806 1.00 98.81 185 GLY A CA 1
ATOM 1474 C C . GLY A 1 185 ? -1.325 0.839 -7.096 1.00 98.81 185 GLY A C 1
ATOM 1475 O O . GLY A 1 185 ? -1.648 -0.321 -7.336 1.00 98.81 185 GLY A O 1
ATOM 1476 N N . TYR A 1 186 ? -1.561 1.862 -7.912 1.00 98.88 186 TYR A N 1
ATOM 1477 C CA . TYR A 1 186 ? -2.320 1.782 -9.154 1.00 98.88 186 TYR A CA 1
ATOM 1478 C C . TYR A 1 186 ? -1.482 2.221 -10.345 1.00 98.88 186 TYR A C 1
ATOM 1480 O O . TYR A 1 186 ? -0.646 3.129 -10.231 1.00 98.88 186 TYR A O 1
ATOM 1488 N N . TYR A 1 187 ? -1.747 1.601 -11.489 1.00 98.69 187 TYR A N 1
ATOM 1489 C CA . TYR A 1 187 ? -1.206 1.982 -12.783 1.00 98.69 187 TYR A CA 1
ATOM 1490 C C . TYR A 1 187 ? -2.351 2.184 -13.777 1.00 98.69 187 TYR A C 1
ATOM 1492 O O . TYR A 1 187 ? -3.145 1.277 -14.006 1.00 98.69 187 TYR A O 1
ATOM 1500 N N . PHE A 1 188 ? -2.423 3.385 -14.346 1.00 98.12 188 PHE A N 1
ATOM 1501 C CA . PHE A 1 188 ? -3.389 3.767 -15.372 1.00 98.12 188 PHE A CA 1
ATOM 1502 C C . PHE A 1 188 ? -2.665 3.909 -16.711 1.00 98.12 188 PHE A C 1
ATOM 1504 O O . PHE A 1 188 ? -1.779 4.762 -16.855 1.00 98.12 188 PHE A O 1
ATOM 1511 N N . LYS A 1 189 ? -3.016 3.071 -17.686 1.00 94.38 189 LYS A N 1
ATOM 1512 C CA . LYS A 1 189 ? -2.399 3.048 -19.015 1.00 94.38 189 LYS A CA 1
ATOM 1513 C C . LYS A 1 189 ? -3.491 3.069 -20.076 1.00 94.38 189 LYS A C 1
ATOM 1515 O O . LYS A 1 189 ? -4.078 2.035 -20.376 1.00 94.38 189 LYS A O 1
ATOM 1520 N N . ASN A 1 190 ? -3.698 4.243 -20.670 1.00 91.44 190 ASN A N 1
ATOM 1521 C CA . ASN A 1 190 ? -4.810 4.493 -21.588 1.00 91.44 190 ASN A CA 1
ATOM 1522 C C . ASN A 1 190 ? -6.119 4.127 -20.865 1.00 91.44 190 ASN A C 1
ATOM 1524 O O . ASN A 1 190 ? -6.317 4.600 -19.745 1.00 91.44 190 ASN A O 1
ATOM 1528 N N . ASP A 1 191 ? -6.932 3.239 -21.431 1.00 91.94 191 ASP A N 1
ATOM 1529 C CA . ASP A 1 191 ? -8.177 2.783 -20.805 1.00 91.94 191 ASP A CA 1
ATOM 1530 C C . ASP A 1 191 ? -7.980 1.669 -19.770 1.00 91.94 191 ASP A C 1
ATOM 1532 O O . ASP A 1 191 ? -8.881 1.410 -18.973 1.00 91.94 191 ASP A O 1
ATOM 1536 N N . LYS A 1 192 ? -6.783 1.065 -19.716 1.00 96.94 192 LYS A N 1
ATOM 1537 C CA . LYS A 1 192 ? -6.478 -0.039 -18.802 1.00 96.94 192 LYS A CA 1
ATOM 1538 C C . LYS A 1 192 ? -6.114 0.444 -17.404 1.00 96.94 192 LYS A C 1
ATOM 1540 O O . LYS A 1 192 ? -5.331 1.390 -17.222 1.00 96.94 192 LYS A O 1
ATOM 1545 N N . LYS A 1 193 ? -6.626 -0.258 -16.397 1.00 98.12 193 LYS A N 1
ATOM 1546 C CA . LYS A 1 193 ? -6.420 0.015 -14.973 1.00 98.12 193 LYS A CA 1
ATOM 1547 C C . LYS A 1 193 ? -5.886 -1.232 -14.287 1.00 98.12 193 LYS A C 1
ATOM 1549 O O . LYS A 1 193 ? -6.504 -2.294 -14.294 1.00 98.12 193 LYS A O 1
ATOM 1554 N N . TYR A 1 194 ? -4.785 -1.056 -13.571 1.00 98.69 194 TYR A N 1
ATOM 1555 C CA . TYR A 1 194 ? -4.193 -2.108 -12.757 1.00 98.69 194 TYR A CA 1
ATOM 1556 C C . TYR A 1 194 ? -4.023 -1.644 -11.314 1.00 98.69 194 TYR A C 1
ATOM 1558 O O . TYR A 1 194 ? -3.727 -0.471 -11.059 1.00 98.69 194 TYR A O 1
ATOM 1566 N N . CYS A 1 195 ? -4.110 -2.572 -10.366 1.00 98.50 195 CYS A N 1
ATOM 1567 C CA . CYS A 1 195 ? -3.465 -2.412 -9.066 1.00 98.50 195 CYS A CA 1
ATOM 1568 C C . CYS A 1 195 ? -2.381 -3.471 -8.884 1.00 98.50 195 CYS A C 1
ATOM 1570 O O . CYS A 1 195 ? -2.408 -4.546 -9.484 1.00 98.50 195 CYS A O 1
ATOM 1572 N N . PHE A 1 196 ? -1.376 -3.137 -8.086 1.00 98.88 196 PHE A N 1
ATOM 1573 C CA . PHE A 1 196 ? -0.225 -3.999 -7.880 1.00 98.88 196 PHE A CA 1
ATOM 1574 C C . PHE A 1 196 ? 0.298 -3.889 -6.454 1.00 98.88 196 PHE A C 1
ATOM 1576 O O . PHE A 1 196 ? 0.172 -2.849 -5.798 1.00 98.88 196 PHE A O 1
ATOM 1583 N N . SER A 1 197 ? 0.966 -4.947 -6.006 1.00 98.88 197 SER A N 1
ATOM 1584 C CA . SER A 1 197 ? 1.755 -4.950 -4.782 1.00 98.88 197 SER A CA 1
ATOM 1585 C C . SER A 1 197 ? 3.027 -5.761 -4.974 1.00 98.88 197 SER A C 1
ATOM 1587 O O . SER A 1 197 ? 2.993 -6.887 -5.460 1.00 98.88 197 SER A O 1
ATOM 1589 N N . ILE A 1 198 ? 4.161 -5.164 -4.612 1.00 98.69 198 ILE A N 1
ATOM 1590 C CA . ILE A 1 198 ? 5.496 -5.747 -4.749 1.00 98.69 198 ILE A CA 1
ATOM 1591 C C . ILE A 1 198 ? 6.207 -5.589 -3.412 1.00 98.69 198 ILE A C 1
ATOM 1593 O O . ILE A 1 198 ? 6.342 -4.467 -2.915 1.00 98.69 198 ILE A O 1
ATOM 1597 N N . ILE A 1 199 ? 6.706 -6.687 -2.846 1.00 98.56 199 ILE A N 1
ATOM 1598 C CA . ILE A 1 199 ? 7.563 -6.677 -1.655 1.00 98.56 199 ILE A CA 1
ATOM 1599 C C . ILE A 1 199 ? 8.803 -7.526 -1.924 1.00 98.56 199 ILE A C 1
ATOM 1601 O O . ILE A 1 199 ? 8.715 -8.663 -2.377 1.00 98.56 199 ILE A O 1
ATOM 1605 N N . ILE A 1 200 ? 9.969 -6.967 -1.616 1.00 98.00 200 ILE A N 1
ATOM 1606 C CA . ILE A 1 200 ? 11.273 -7.610 -1.740 1.00 98.00 200 ILE A CA 1
ATOM 1607 C C . ILE A 1 200 ? 11.986 -7.508 -0.395 1.00 98.00 200 ILE A C 1
ATOM 1609 O O . ILE A 1 200 ? 12.307 -6.410 0.054 1.00 98.00 200 ILE A O 1
ATOM 1613 N N . ASN A 1 201 ? 12.303 -8.651 0.204 1.00 97.69 201 ASN A N 1
ATOM 1614 C CA . ASN A 1 201 ? 13.067 -8.781 1.445 1.00 97.69 201 ASN A CA 1
ATOM 1615 C C . ASN A 1 201 ? 14.490 -9.290 1.158 1.00 97.69 201 ASN A C 1
ATOM 1617 O O . ASN A 1 201 ? 14.894 -10.361 1.616 1.00 97.69 201 ASN A O 1
ATOM 1621 N N . TYR A 1 202 ? 15.235 -8.530 0.360 1.00 96.25 202 TYR A N 1
ATOM 1622 C CA . TYR A 1 202 ? 16.609 -8.822 -0.041 1.00 96.25 202 TYR A CA 1
ATOM 1623 C C . TYR A 1 202 ? 17.379 -7.506 -0.273 1.00 96.25 202 TYR A C 1
ATOM 1625 O O . TYR A 1 202 ? 16.754 -6.492 -0.611 1.00 96.25 202 TYR A O 1
ATOM 1633 N N . PRO A 1 203 ? 18.711 -7.454 -0.078 1.00 93.62 203 PRO A N 1
ATOM 1634 C CA . PRO A 1 203 ? 19.516 -6.311 -0.503 1.00 93.62 203 PRO A CA 1
ATOM 1635 C C . PRO A 1 203 ? 19.401 -6.085 -2.016 1.00 93.62 203 PRO A C 1
ATOM 1637 O O . PRO A 1 203 ? 19.794 -6.921 -2.820 1.00 93.62 203 PRO A O 1
ATOM 1640 N N . VAL A 1 204 ? 18.881 -4.920 -2.409 1.00 90.19 204 VAL A N 1
ATOM 1641 C CA . VAL A 1 204 ? 18.793 -4.511 -3.818 1.00 90.19 204 VAL A CA 1
ATOM 1642 C C . VAL A 1 204 ? 19.338 -3.101 -3.969 1.00 90.19 204 VAL A C 1
ATOM 1644 O O . VAL A 1 204 ? 18.838 -2.155 -3.331 1.00 90.19 204 VAL A O 1
ATOM 1647 N N . ARG A 1 205 ? 20.338 -2.961 -4.849 1.00 90.38 205 ARG A N 1
ATOM 1648 C CA . ARG A 1 205 ? 20.847 -1.659 -5.293 1.00 90.38 205 ARG A CA 1
ATOM 1649 C C . ARG A 1 205 ? 19.697 -0.831 -5.857 1.00 90.38 205 ARG A C 1
ATOM 1651 O O . ARG A 1 205 ? 18.815 -1.340 -6.550 1.00 90.38 205 ARG A O 1
ATOM 1658 N N . LYS A 1 206 ? 19.663 0.449 -5.504 1.00 90.25 206 LYS A N 1
ATOM 1659 C CA . LYS A 1 206 ? 18.527 1.332 -5.797 1.00 90.25 206 LYS A CA 1
ATOM 1660 C C . LYS A 1 206 ? 18.268 1.413 -7.306 1.00 90.25 206 LYS A C 1
ATOM 1662 O O . LYS A 1 206 ? 17.116 1.408 -7.724 1.00 90.25 206 LYS A O 1
ATOM 1667 N N . GLU A 1 207 ? 19.324 1.435 -8.101 1.00 89.44 207 GLU A N 1
ATOM 1668 C CA . GLU A 1 207 ? 19.322 1.542 -9.560 1.00 89.44 207 GLU A CA 1
ATOM 1669 C C . GLU A 1 207 ? 18.685 0.296 -10.184 1.00 89.44 207 GLU A C 1
ATOM 1671 O O . GLU A 1 207 ? 17.782 0.407 -11.014 1.00 89.44 207 GLU A O 1
ATOM 1676 N N . HIS A 1 208 ? 19.077 -0.893 -9.711 1.00 90.38 208 HIS A N 1
ATOM 1677 C CA . HIS A 1 208 ? 18.505 -2.167 -10.154 1.00 90.38 208 HIS A CA 1
ATOM 1678 C C . HIS A 1 208 ? 17.020 -2.255 -9.813 1.00 90.38 208 HIS A C 1
ATOM 1680 O O . HIS A 1 208 ? 16.225 -2.689 -10.639 1.00 90.38 208 HIS A O 1
ATOM 1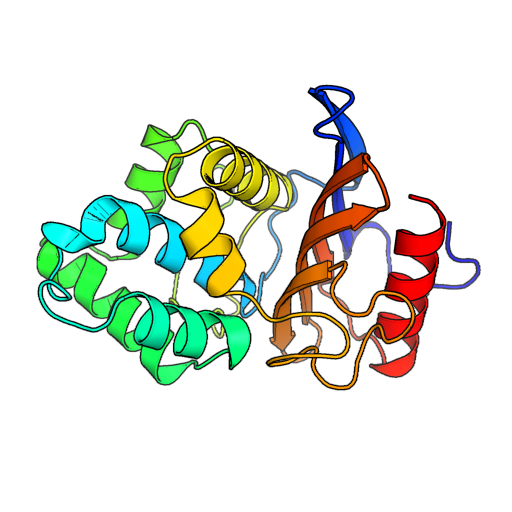686 N N . TYR A 1 209 ? 16.629 -1.793 -8.623 1.00 93.44 209 TYR A N 1
ATOM 1687 C CA . TYR A 1 209 ? 15.229 -1.779 -8.210 1.00 93.44 209 TYR A CA 1
ATOM 1688 C C . TYR A 1 209 ? 14.352 -0.917 -9.132 1.00 93.44 209 TYR A C 1
ATOM 1690 O O . TYR A 1 209 ? 13.294 -1.364 -9.570 1.00 93.44 209 TYR A O 1
ATOM 1698 N N . TRP A 1 210 ? 14.788 0.301 -9.471 1.00 93.00 210 TRP A N 1
ATOM 1699 C CA . TRP A 1 210 ? 14.018 1.157 -10.383 1.00 93.00 210 TRP A CA 1
ATOM 1700 C C . TRP A 1 210 ? 14.038 0.647 -11.826 1.00 93.00 210 TRP A C 1
ATOM 1702 O O . TRP A 1 210 ? 13.013 0.746 -12.496 1.00 93.00 210 TRP A O 1
ATOM 1712 N N . ARG A 1 211 ? 15.147 0.057 -12.301 1.00 91.62 211 ARG A N 1
ATOM 1713 C CA . ARG A 1 211 ? 15.187 -0.646 -13.599 1.00 91.62 211 ARG A CA 1
ATOM 1714 C C . ARG A 1 211 ? 14.184 -1.794 -13.647 1.00 91.62 211 ARG A C 1
ATOM 1716 O O . ARG A 1 211 ? 13.413 -1.866 -14.596 1.00 91.62 211 ARG A O 1
ATOM 1723 N N . PHE A 1 212 ? 14.146 -2.625 -12.608 1.00 92.31 212 PHE A N 1
ATOM 1724 C CA . PHE A 1 212 ? 13.178 -3.713 -12.483 1.00 92.31 212 PHE A CA 1
ATOM 1725 C C . PHE A 1 212 ? 11.738 -3.206 -12.554 1.00 92.31 212 PHE A C 1
ATOM 1727 O O . PHE A 1 212 ? 10.956 -3.732 -13.337 1.00 92.31 212 PHE A O 1
ATOM 1734 N N . LEU A 1 213 ? 11.396 -2.152 -11.805 1.00 95.06 213 LEU A N 1
ATOM 1735 C CA . LEU A 1 213 ? 10.050 -1.576 -11.861 1.00 95.06 213 LEU A CA 1
ATOM 1736 C C . LEU A 1 213 ? 9.721 -1.011 -13.248 1.00 95.06 213 LEU A C 1
ATOM 1738 O O . LEU A 1 213 ? 8.631 -1.256 -13.749 1.00 95.06 213 LEU A O 1
ATOM 1742 N N . ASN A 1 214 ? 10.651 -0.292 -13.889 1.00 94.12 214 ASN A N 1
ATOM 1743 C CA . ASN A 1 214 ? 10.434 0.215 -15.247 1.00 94.12 214 ASN A CA 1
ATOM 1744 C C . ASN A 1 214 ? 10.162 -0.919 -16.241 1.00 94.12 214 ASN A C 1
ATOM 1746 O O . ASN A 1 214 ? 9.266 -0.775 -17.063 1.00 94.12 214 ASN A O 1
ATOM 1750 N N . GLN A 1 215 ? 10.903 -2.025 -16.151 1.00 91.94 215 GLN A N 1
ATOM 1751 C CA . GLN A 1 215 ? 10.713 -3.176 -17.028 1.00 91.94 215 GLN A CA 1
ATOM 1752 C C . GLN A 1 215 ? 9.431 -3.953 -16.703 1.00 91.94 215 GLN A C 1
ATOM 1754 O O . GLN A 1 215 ? 8.750 -4.422 -17.604 1.00 91.94 215 GLN A O 1
ATOM 1759 N N . LEU A 1 216 ? 9.073 -4.088 -15.425 1.00 92.69 216 LEU A N 1
ATOM 1760 C CA . LEU A 1 216 ? 7.821 -4.732 -15.033 1.00 92.69 216 LEU A CA 1
ATOM 1761 C C . LEU A 1 216 ? 6.618 -3.991 -15.627 1.00 92.69 216 LEU A C 1
ATOM 1763 O O . LEU A 1 216 ? 5.765 -4.615 -16.247 1.00 92.69 216 LEU A O 1
ATOM 1767 N N . PHE A 1 217 ? 6.575 -2.663 -15.483 1.00 95.31 217 PHE A N 1
ATOM 1768 C CA . PHE A 1 217 ? 5.463 -1.858 -15.995 1.00 95.31 217 PHE A CA 1
ATOM 1769 C C . PHE A 1 217 ? 5.445 -1.719 -17.518 1.00 95.31 217 PHE A C 1
ATOM 1771 O O . PHE A 1 217 ? 4.397 -1.385 -18.052 1.00 95.31 217 PHE A O 1
ATOM 1778 N N . SER A 1 218 ? 6.545 -1.993 -18.228 1.00 93.44 218 SER A N 1
ATOM 1779 C CA . SER A 1 218 ? 6.522 -1.998 -19.696 1.00 93.44 218 SER A CA 1
ATOM 1780 C C . SER A 1 218 ? 5.830 -3.232 -20.281 1.00 93.44 218 SER A C 1
ATOM 1782 O O . SER A 1 218 ? 5.462 -3.205 -21.450 1.00 93.44 218 SER A O 1
ATOM 1784 N N . TYR A 1 219 ? 5.660 -4.302 -19.494 1.00 90.62 219 TYR A N 1
ATOM 1785 C CA . TYR A 1 219 ? 4.927 -5.507 -19.905 1.00 90.62 219 TYR A CA 1
ATOM 1786 C C . TYR A 1 219 ? 3.405 -5.415 -19.684 1.00 90.62 219 TYR A C 1
ATOM 1788 O O . TYR A 1 219 ? 2.683 -6.283 -20.164 1.00 90.62 219 TYR A O 1
ATOM 1796 N N . LEU A 1 220 ? 2.927 -4.392 -18.964 1.00 88.62 220 LEU A N 1
ATOM 1797 C CA . LEU A 1 220 ? 1.502 -4.077 -18.763 1.00 88.62 220 LEU A CA 1
ATOM 1798 C C . LEU A 1 220 ? 1.074 -2.987 -19.740 1.00 88.62 220 LEU A C 1
ATOM 1800 O O . LEU A 1 220 ? -0.062 -2.993 -20.271 1.00 88.62 220 LEU A O 1
#

Radius of gyration: 16.19 Å; chains: 1; bounding box: 38×36×45 Å

InterPro domains:
  IPR000667 Peptidase S13, D-Ala-D-Ala carboxypeptidase C [PF02113] (61-201)
  IPR000667 Peptidase S13, D-Ala-D-Ala carboxypeptidase C [PR00922] (34-53)
  IPR000667 Peptidase S13, D-Ala-D-Ala carboxypeptidase C [PR00922] (105-119)
  IPR000667 Peptidase S13, D-Ala-D-Ala carboxypeptidase C [PR00922] (120-134)
  IPR000667 Peptidase S13, D-Ala-D-Ala carboxypeptidase C [PTHR30023] (61-206)
  IPR012338 Beta-lactamase/transpeptidase-like [G3DSA:3.40.710.10] (5-219)
  IPR012338 Beta-lactamase/transpeptidase-like [SSF56601] (10-219)